Protein 3SZS (pdb70)

B-factor: mean 27.53, std 15.97, range [2.0, 145.97]

InterPro domains:
  IPR001010 Thionin [PF00321] (1-45)
  IPR001010 Thionin [PR00287] (2-20)
  IPR001010 Thionin [PR00287] (25-44)
  IPR001010 Thionin [PS00271] (3-16)
  IPR036391 Thionin-like superfamily [G3DSA:3.30.1350.10] (1-46)
  IPR036391 Thionin-like superfamily [SSF57429] (1-45)

Sequence (318 aa):
KSCCR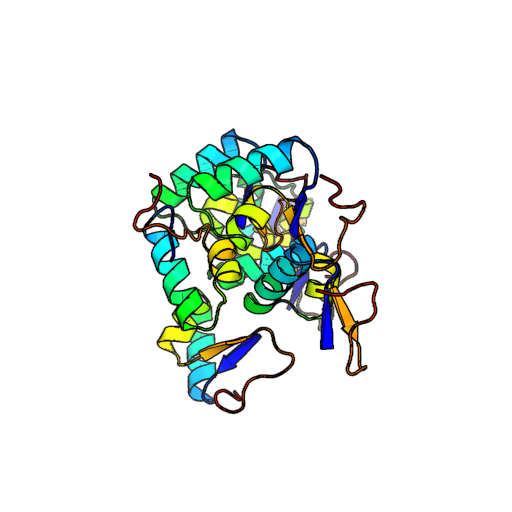NTLARNCYNACRFTGGSQPTCGILCDCIHVTTTTCPSKSCCRNTLARNCYNACRFTGGSQPTCGILCDCIHVTTTTCPSSHPSKSCCRNTLARNCYNACRFTGGSQPTCGILCDCIHVTTTTCPSSHPSKSCCRNTLARNCYNACRFTGGSQPTCGILCDCIHVTTTTCPSSHPSKSCCRNTLARNCYNACRFTGGSQPTCGILCDCIHVTTTTCPSSHPSKSCCRNTLARNCYNACRFTGGSQPTCGILCDCIHVTTTTCPSSHPSKSCCRNTLARNCYNACRFTGGSQPTCGILCDCIHVTTTTCPSSHPS

Radius of gyration: 20.83 Å; Cα contacts (8 Å, |Δi|>4): 663; chains: 7; bounding box: 49×62×58 Å

CATH classification: 3.30.1350.10

Structure (mmCIF, N/CA/C/O backbone):
data_3SZS
#
_entry.id   3SZS
#
_cell.length_a   129.829
_cell.length_b   129.829
_cell.length_c   103.994
_cell.angle_alpha   90.00
_cell.angle_beta   90.00
_cell.angle_gamma   90.00
#
_symmetry.space_group_name_H-M   'I 4 2 2'
#
loop_
_entity.id
_entity.type
_entity.pdbx_description
1 polymer Hellethionin-D
2 non-polymer 'CHLORIDE ION'
3 non-polymer 'SODIUM ION'
4 water water
#
loop_
_atom_site.group_PDB
_atom_site.id
_atom_site.type_symbol
_atom_site.label_atom_id
_atom_site.label_alt_id
_atom_site.label_comp_id
_atom_site.label_asym_id
_atom_site.label_entity_id
_atom_site.label_seq_id
_atom_site.pdbx_PDB_ins_code
_atom_site.Cartn_x
_atom_site.Cartn_y
_atom_site.Cartn_z
_atom_site.occupancy
_atom_site.B_iso_or_equiv
_atom_site.auth_seq_id
_atom_site.auth_comp_id
_atom_site.auth_asym_id
_atom_site.auth_atom_id
_atom_site.pdbx_PDB_model_num
ATOM 1 N N . LYS A 1 1 ? 73.026 50.458 16.607 1.00 62.44 1 LYS A N 1
ATOM 2 C CA . LYS A 1 1 ? 73.409 51.574 15.687 1.00 68.18 1 LYS A CA 1
ATOM 3 C C . LYS A 1 1 ? 73.886 50.968 14.369 1.00 65.68 1 LYS A C 1
ATOM 4 O O . LYS A 1 1 ? 74.985 51.258 13.880 1.00 66.78 1 LYS A O 1
ATOM 10 N N . SER A 1 2 ? 73.026 50.126 13.802 1.00 62.45 2 SER A N 1
ATOM 11 C CA . SER A 1 2 ? 73.431 49.129 12.812 1.00 58.83 2 SER A CA 1
ATOM 12 C C . SER A 1 2 ? 73.584 49.670 11.395 1.00 64.43 2 SER A C 1
ATOM 13 O O . SER A 1 2 ? 72.926 50.635 11.014 1.00 70.48 2 SER A O 1
ATOM 16 N N . CYS A 1 3 ? 74.448 49.008 10.625 1.00 62.69 3 CYS A N 1
ATOM 17 C CA . CYS A 1 3 ? 74.726 49.359 9.236 1.00 68.65 3 CYS A CA 1
ATOM 18 C C . CYS A 1 3 ? 74.990 48.094 8.424 1.00 65.97 3 CYS A C 1
ATOM 19 O O . CYS A 1 3 ? 75.917 47.345 8.742 1.00 61.13 3 CYS A O 1
ATOM 22 N N . CYS A 1 4 ? 74.191 47.862 7.381 1.00 69.57 4 CYS A N 1
ATOM 23 C CA . CYS A 1 4 ? 74.311 46.651 6.554 1.00 68.54 4 CYS A CA 1
ATOM 24 C C . CYS A 1 4 ? 74.596 46.973 5.089 1.00 77.29 4 CYS A C 1
ATOM 25 O O . CYS A 1 4 ? 74.273 48.056 4.598 1.00 84.05 4 CYS A O 1
ATOM 28 N N . ARG A 1 5 ? 75.177 45.999 4.395 1.00 77.67 5 ARG A N 1
ATOM 29 C CA . ARG A 1 5 ? 75.679 46.196 3.034 1.00 86.35 5 ARG A CA 1
ATOM 30 C C . ARG A 1 5 ? 74.577 46.213 1.951 1.00 93.16 5 ARG A C 1
ATOM 31 O O . ARG A 1 5 ? 74.753 46.832 0.907 1.00 102.31 5 ARG A O 1
ATOM 39 N N . ASN A 1 6 ? 73.461 45.527 2.203 1.00 88.99 6 ASN A N 1
ATOM 40 C CA . ASN A 1 6 ? 72.305 45.529 1.299 1.00 95.17 6 ASN A CA 1
ATOM 41 C C . ASN A 1 6 ? 71.021 45.131 2.040 1.00 89.28 6 ASN A C 1
ATOM 42 O O . ASN A 1 6 ? 71.060 44.804 3.228 1.00 80.82 6 ASN A O 1
ATOM 47 N N . THR A 1 7 ? 69.895 45.160 1.332 1.00 94.23 7 THR A N 1
ATOM 48 C CA . THR A 1 7 ? 68.583 44.916 1.937 1.00 89.76 7 THR A CA 1
ATOM 49 C C . THR A 1 7 ? 68.362 43.463 2.387 1.00 82.02 7 THR A C 1
ATOM 50 O O . THR A 1 7 ? 67.687 43.230 3.387 1.00 75.66 7 THR A O 1
ATOM 54 N N . LEU A 1 8 ? 68.928 42.498 1.660 1.00 83.21 8 LEU A N 1
ATOM 55 C CA . LEU A 1 8 ? 68.915 41.093 2.096 1.00 76.86 8 LEU A CA 1
ATOM 56 C C . LEU A 1 8 ? 69.631 40.963 3.443 1.00 67.71 8 LEU A C 1
ATOM 57 O O .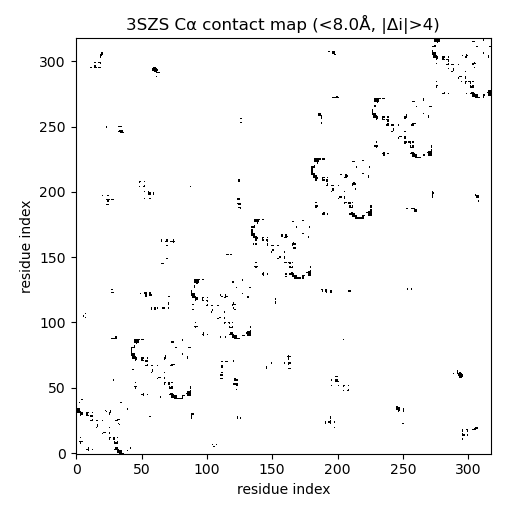 LEU A 1 8 ? 69.136 40.288 4.359 1.00 61.88 8 LEU A O 1
ATOM 62 N N . ALA A 1 9 ? 70.782 41.626 3.570 1.00 67.36 9 ALA A N 1
ATOM 63 C CA . ALA A 1 9 ? 71.528 41.657 4.847 1.00 59.94 9 ALA A CA 1
ATOM 64 C C . ALA A 1 9 ? 70.813 42.472 5.939 1.00 56.16 9 ALA A C 1
ATOM 65 O O . ALA A 1 9 ? 70.942 42.169 7.126 1.00 49.84 9 ALA A O 1
ATOM 67 N N . ARG A 1 10 ? 70.084 43.515 5.537 1.00 61.02 10 ARG A N 1
ATOM 68 C CA . ARG A 1 10 ? 69.285 44.322 6.477 1.00 59.22 10 ARG A CA 1
ATOM 69 C C . ARG A 1 10 ? 68.158 43.513 7.118 1.00 54.31 10 ARG A C 1
ATOM 70 O O . ARG A 1 10 ? 67.956 43.581 8.325 1.00 50.39 10 ARG A O 1
ATOM 78 N N . ASN A 1 11 ? 67.417 42.767 6.309 1.00 56.02 11 ASN A N 1
ATOM 79 C CA . ASN A 1 11 ? 66.366 41.898 6.832 1.00 52.15 11 ASN A CA 1
ATOM 80 C C . ASN A 1 11 ? 66.946 40.806 7.689 1.00 45.69 11 ASN A C 1
ATOM 81 O O . ASN A 1 11 ? 66.384 40.453 8.723 1.00 40.96 11 ASN A O 1
ATOM 86 N N . CYS A 1 12 ? 68.084 40.278 7.251 1.00 45.50 12 CYS A N 1
ATOM 87 C CA . CYS A 1 12 ? 68.823 39.331 8.047 1.00 40.67 12 CYS A CA 1
ATOM 88 C C . CYS A 1 12 ? 69.021 39.912 9.455 1.00 35.39 12 CYS A C 1
ATOM 89 O O . CYS A 1 12 ? 68.681 39.266 10.437 1.00 31.65 12 CYS A O 1
ATOM 92 N N . TYR A 1 13 ? 69.526 41.148 9.534 1.00 36.55 13 TYR A N 1
ATOM 93 C CA . TYR A 1 13 ? 69.875 41.774 10.813 1.00 33.45 13 TYR A CA 1
ATOM 94 C C . TYR A 1 13 ? 68.670 41.983 11.723 1.00 32.01 13 TYR A C 1
ATOM 95 O O . TYR A 1 13 ? 68.713 41.624 12.905 1.00 28.14 13 TYR A O 1
ATOM 104 N N . ASN A 1 14 ? 67.615 42.589 11.187 1.00 34.94 14 ASN A N 1
ATOM 105 C CA . ASN A 1 14 ? 66.417 42.852 11.988 1.00 34.71 14 ASN A CA 1
ATOM 106 C C . ASN A 1 14 ? 65.771 41.585 12.553 1.00 30.74 14 ASN A C 1
ATOM 107 O O . ASN A 1 14 ? 65.402 41.555 13.730 1.00 28.51 14 ASN A O 1
ATOM 112 N N . ALA A 1 15 ? 65.643 40.545 11.725 1.00 30.32 15 ALA A N 1
ATOM 113 C CA . ALA A 1 15 ? 65.051 39.279 12.180 1.00 27.35 15 ALA A CA 1
ATOM 114 C C . ALA A 1 15 ? 65.935 38.629 13.248 1.00 24.23 15 ALA A C 1
ATOM 115 O O . ALA A 1 15 ? 65.434 38.106 14.250 1.00 21.70 15 ALA A O 1
ATOM 117 N N . CYS A 1 16 ? 67.248 38.680 13.023 1.00 24.03 16 CYS A N 1
ATOM 118 C CA . CYS A 1 16 ? 68.235 38.186 13.971 1.00 21.59 16 CYS A CA 1
ATOM 119 C C . CYS A 1 16 ? 68.064 38.869 15.324 1.00 20.96 16 CYS A C 1
ATOM 120 O O . CYS A 1 16 ? 67.997 38.204 16.363 1.00 19.33 16 CYS A O 1
ATOM 123 N N . ARG A 1 17 ? 67.984 40.201 15.316 1.00 22.25 17 ARG A N 1
ATOM 124 C CA . ARG A 1 17 ? 67.829 40.942 16.575 1.00 22.97 17 ARG A CA 1
ATOM 125 C C . ARG A 1 17 ? 66.514 40.617 17.265 1.00 22.88 17 ARG A C 1
ATOM 126 O O . ARG A 1 17 ? 66.473 40.402 18.490 1.00 22.47 17 ARG A O 1
ATOM 134 N N . PHE A 1 18 ? 65.444 40.587 16.475 1.00 23.50 18 PHE A N 1
ATOM 135 C CA . PHE A 1 18 ? 64.094 40.350 17.008 1.00 24.20 18 PHE A CA 1
ATOM 136 C C . PHE A 1 18 ? 63.978 38.983 17.699 1.00 22.44 18 PHE A C 1
ATOM 137 O O . PHE A 1 18 ? 63.271 38.853 18.706 1.00 22.49 18 PHE A O 1
ATOM 145 N N . THR A 1 19 ? 64.645 37.963 17.153 1.00 20.41 19 THR A N 1
ATOM 146 C CA . THR A 1 19 ? 64.553 36.615 17.732 1.00 20.22 19 THR A CA 1
ATOM 147 C C . THR A 1 19 ? 65.655 36.326 18.778 1.00 19.88 19 THR A C 1
ATOM 148 O O . THR A 1 19 ? 65.889 35.163 19.137 1.00 20.69 19 THR A O 1
ATOM 152 N N . GLY A 1 20 ? 66.320 37.385 19.255 1.00 20.33 20 GLY A N 1
ATOM 153 C CA . GLY A 1 20 ? 67.177 37.309 20.430 1.00 20.87 20 GLY A CA 1
ATOM 154 C C . GLY A 1 20 ? 68.668 37.544 20.226 1.00 19.72 20 GLY A C 1
ATOM 155 O O . GLY A 1 20 ? 69.450 37.430 21.173 1.00 19.16 20 GLY A O 1
ATOM 156 N N . GLY A 1 21 ? 69.092 37.850 19.006 1.00 17.90 21 GLY A N 1
ATOM 157 C CA . GLY A 1 21 ? 70.521 37.968 18.747 1.00 18.08 21 GLY A CA 1
ATOM 158 C C . GLY A 1 21 ? 71.142 39.256 19.266 1.00 19.50 21 GLY A C 1
ATOM 159 O O . GLY A 1 21 ? 70.537 40.320 19.196 1.00 21.69 21 GLY A O 1
ATOM 160 N N . SER A 1 22 ? 72.349 39.150 19.811 1.00 19.65 22 SER A N 1
ATOM 161 C CA . SER A 1 22 ? 73.125 40.310 20.232 1.00 21.15 22 SER A CA 1
ATOM 162 C C . SER A 1 22 ? 73.619 41.101 19.038 1.00 21.16 22 SER A C 1
ATOM 163 O O . SER A 1 22 ? 73.597 40.612 17.908 1.00 20.42 22 SER A O 1
ATOM 166 N N . GLN A 1 23 ? 74.052 42.333 19.276 1.00 23.54 23 GLN A N 1
ATOM 167 C CA . GLN A 1 23 ? 74.564 43.159 18.190 1.00 24.49 23 GLN A CA 1
ATOM 168 C C . GLN A 1 23 ? 75.751 42.486 17.485 1.00 22.70 23 GLN A C 1
ATOM 169 O O . GLN A 1 23 ? 75.740 42.343 16.256 1.00 22.41 23 GLN A O 1
ATOM 175 N N . PRO A 1 24 ? 76.771 42.053 18.247 1.00 21.24 24 PRO A N 1
ATOM 176 C CA . PRO A 1 24 ? 77.896 41.448 17.536 1.00 20.27 24 PRO A CA 1
ATOM 177 C C . PRO A 1 24 ? 77.524 40.175 16.751 1.00 18.97 24 PRO A C 1
ATOM 178 O O . PRO A 1 24 ? 78.002 39.989 15.632 1.00 19.33 24 PRO A O 1
ATOM 182 N N . THR A 1 25 ? 76.650 39.343 17.312 1.00 18.48 25 THR A N 1
ATOM 183 C CA . THR A 1 25 ? 76.150 38.129 16.615 1.00 18.26 25 THR A CA 1
ATOM 184 C C . THR A 1 25 ? 75.478 38.481 15.322 1.00 19.87 25 THR A C 1
ATOM 185 O O . THR A 1 25 ? 75.820 37.952 14.230 1.00 21.24 25 THR A O 1
ATOM 189 N N . CYS A 1 26 ? 74.541 39.413 15.404 1.00 20.58 26 CYS A N 1
ATOM 190 C CA . CYS A 1 26 ? 73.782 39.769 14.207 1.00 22.90 26 CYS A CA 1
ATOM 191 C C . CYS A 1 26 ? 74.667 40.431 13.154 1.00 24.93 26 CYS A C 1
ATOM 192 O O . CYS A 1 26 ? 74.461 40.264 11.942 1.00 28.08 26 CYS A O 1
ATOM 195 N N . GLY A 1 27 ? 75.672 41.174 13.610 1.00 25.08 27 GLY A N 1
ATOM 196 C CA . GLY A 1 27 ? 76.637 41.753 12.689 1.00 27.57 27 GLY A CA 1
ATOM 197 C C . GLY A 1 27 ? 77.434 40.679 11.984 1.00 27.25 27 GLY A C 1
ATOM 198 O O . GLY A 1 27 ? 77.717 40.794 10.795 1.00 31.20 27 GLY A O 1
ATOM 199 N N . ILE A 1 28 ? 77.802 39.641 12.728 1.00 24.37 28 ILE A N 1
ATOM 200 C CA . ILE A 1 28 ? 78.594 38.536 12.199 1.00 25.49 28 ILE A CA 1
ATOM 201 C C . ILE A 1 28 ? 77.779 37.696 11.230 1.00 28.09 28 ILE A C 1
ATOM 202 O O . ILE A 1 28 ? 78.237 37.398 10.122 1.00 30.69 28 ILE A O 1
ATOM 207 N N . LEU A 1 29 ? 76.569 37.331 11.644 1.00 27.01 29 LEU A N 1
ATOM 208 C CA . LEU A 1 29 ? 75.731 36.428 10.841 1.00 29.73 29 LEU A CA 1
ATOM 209 C C . LEU A 1 29 ? 75.232 37.094 9.561 1.00 33.91 29 LEU A C 1
ATOM 210 O O . LEU A 1 29 ? 75.120 36.439 8.514 1.00 38.52 29 LEU A O 1
ATOM 215 N N . CYS A 1 30 ? 74.951 38.393 9.633 1.00 34.30 30 CYS A N 1
ATOM 216 C CA . CYS A 1 30 ? 74.338 39.108 8.505 1.00 38.93 30 CYS A CA 1
ATOM 217 C C . CYS A 1 30 ? 75.301 40.001 7.728 1.00 43.15 30 CYS A C 1
ATOM 218 O O . CYS A 1 30 ? 74.874 40.771 6.861 1.00 48.65 30 CYS A O 1
ATOM 221 N N . ASP A 1 31 ? 76.598 39.872 8.002 1.00 42.52 31 ASP A N 1
ATOM 222 C CA . ASP A 1 31 ? 77.604 40.763 7.424 1.00 46.15 31 ASP A CA 1
ATOM 223 C C . ASP A 1 31 ? 77.180 42.242 7.637 1.00 47.15 31 ASP A C 1
ATOM 224 O O . ASP A 1 31 ? 76.975 42.984 6.681 1.00 51.69 31 ASP A O 1
ATOM 229 N N . CYS A 1 32 ? 76.993 42.643 8.899 1.00 42.59 32 CYS A N 1
ATOM 230 C CA . CYS A 1 32 ? 76.705 44.059 9.233 1.00 44.65 32 CYS A CA 1
ATOM 231 C C . CYS A 1 32 ? 77.655 44.579 10.311 1.00 41.38 32 CYS A C 1
ATOM 232 O O . CYS A 1 32 ? 78.368 43.800 10.955 1.00 37.50 32 CYS A O 1
ATOM 235 N N . ILE A 1 33 ? 77.640 45.901 10.505 1.00 43.82 33 ILE A N 1
ATOM 236 C CA . ILE A 1 33 ? 78.543 46.581 11.440 1.00 42.21 33 ILE A CA 1
ATOM 237 C C . ILE A 1 33 ? 77.798 47.596 12.308 1.00 43.31 33 ILE A C 1
ATOM 238 O O . ILE A 1 33 ? 76.653 47.947 12.021 1.00 45.64 33 ILE A O 1
ATOM 243 N N . HIS A 1 34 ? 78.462 48.063 13.364 1.00 41.91 34 HIS A N 1
ATOM 244 C CA . HIS A 1 34 ? 77.881 49.031 14.290 1.00 44.19 34 HIS A CA 1
ATOM 245 C C . HIS A 1 34 ? 78.784 50.227 14.468 1.00 48.63 34 HIS A C 1
ATOM 246 O O . HIS A 1 34 ? 79.976 50.071 14.751 1.00 46.35 34 HIS A O 1
ATOM 253 N N . VAL A 1 35 ? 78.189 51.413 14.320 1.00 55.19 35 VAL A N 1
ATOM 254 C CA . VAL A 1 35 ? 78.890 52.695 14.387 1.00 61.68 35 VAL A CA 1
ATOM 255 C C . VAL A 1 35 ? 78.281 53.587 15.470 1.00 66.35 35 VAL A C 1
ATOM 256 O O . VAL A 1 35 ? 77.108 53.444 15.798 1.00 66.42 35 VAL A O 1
ATOM 260 N N . THR A 1 36 ? 79.075 54.507 16.013 1.00 71.23 36 THR A N 1
ATOM 261 C CA . THR A 1 36 ? 78.601 55.473 17.013 1.00 77.69 36 THR A CA 1
ATOM 262 C C . THR A 1 36 ? 78.282 56.842 16.383 1.00 88.47 36 THR A C 1
ATOM 263 O O . THR A 1 36 ? 78.230 57.857 17.078 1.00 95.57 36 THR A O 1
ATOM 267 N N . THR A 1 37 ? 78.062 56.850 15.068 1.00 90.87 37 THR A N 1
ATOM 268 C CA . THR A 1 37 ? 77.734 58.055 14.310 1.00 102.03 37 THR A CA 1
ATOM 269 C C . THR A 1 37 ? 76.333 57.921 13.715 1.00 104.37 37 THR A C 1
ATOM 270 O O . THR A 1 37 ? 75.702 56.871 13.834 1.00 97.03 37 THR A O 1
ATOM 274 N N . THR A 1 38 ? 75.854 58.983 13.069 1.00 115.68 38 THR A N 1
ATOM 275 C CA . THR A 1 38 ? 74.474 59.026 12.571 1.00 119.69 38 THR A CA 1
ATOM 276 C C . THR A 1 38 ? 74.261 58.432 11.162 1.00 119.30 38 THR A C 1
ATOM 277 O O . THR A 1 38 ? 73.116 58.312 10.717 1.00 121.31 38 THR A O 1
ATOM 281 N N . THR A 1 39 ? 75.343 58.051 10.474 1.00 117.50 39 THR A N 1
ATOM 282 C CA . THR A 1 39 ? 75.254 57.472 9.117 1.00 118.07 39 THR A CA 1
ATOM 283 C C . THR A 1 39 ? 76.292 56.361 8.854 1.00 109.82 39 THR A C 1
ATOM 284 O O . THR A 1 39 ? 77.278 56.232 9.589 1.00 104.95 39 THR A O 1
ATOM 288 N N . CYS A 1 40 ? 76.061 55.585 7.788 1.00 109.20 40 CYS A N 1
ATOM 289 C CA . CYS A 1 40 ? 76.896 54.420 7.431 1.00 102.48 40 CYS A CA 1
ATOM 290 C C . CYS A 1 40 ? 77.761 54.676 6.174 1.00 109.32 40 CYS A C 1
ATOM 291 O O . CYS A 1 40 ? 77.478 55.598 5.400 1.00 119.45 40 CYS A O 1
ATOM 294 N N . PRO A 1 41 ? 78.822 53.860 5.968 1.00 104.40 41 PRO A N 1
ATOM 295 C CA . PRO A 1 41 ? 79.632 53.936 4.740 1.00 110.79 41 PRO A CA 1
ATOM 296 C C . PRO A 1 41 ? 78.990 53.205 3.557 1.00 113.64 41 PRO A C 1
ATOM 297 O O . PRO A 1 41 ? 78.332 52.176 3.749 1.00 107.12 41 PRO A O 1
ATOM 301 N N . SER A 1 42 ? 79.200 53.718 2.348 0.50 123.98 42 SER A N 1
ATOM 302 C CA . SER A 1 42 ? 78.604 53.134 1.152 0.50 128.97 42 SER A CA 1
ATOM 303 C C . SER A 1 42 ? 79.231 51.781 0.830 0.50 123.36 42 SER A C 1
ATOM 304 O O . SER A 1 42 ? 78.697 51.017 0.027 0.50 125.60 42 SER A O 1
ATOM 307 N N . LYS B 1 1 ? 70.311 12.038 10.336 1.00 22.93 1 LYS B N 1
ATOM 308 C CA . LYS B 1 1 ? 71.294 12.686 11.260 1.00 22.56 1 LYS B CA 1
ATOM 309 C C . LYS B 1 1 ? 72.452 13.260 10.462 1.00 21.30 1 LYS B C 1
ATOM 310 O O . LYS B 1 1 ? 73.096 12.533 9.698 1.00 21.31 1 LYS B O 1
ATOM 316 N N . SER B 1 2 ? 72.731 14.545 10.678 1.00 20.37 2 SER B N 1
ATOM 317 C CA . SER B 1 2 ? 73.890 15.221 10.092 1.00 20.07 2 SER B CA 1
ATOM 318 C C . SER B 1 2 ? 75.195 14.836 10.802 1.00 20.07 2 SER B C 1
ATOM 319 O O . SER B 1 2 ? 75.248 14.771 12.031 1.00 20.36 2 SER B O 1
ATOM 322 N N . CYS B 1 3 ? 76.239 14.589 10.014 1.00 19.64 3 CYS B N 1
ATOM 323 C CA . CYS B 1 3 ? 77.558 14.249 10.537 1.00 20.30 3 CYS B CA 1
ATOM 324 C C . CYS B 1 3 ? 78.617 15.040 9.792 1.00 19.61 3 CYS B C 1
ATOM 325 O O . CYS B 1 3 ? 78.695 14.954 8.563 1.00 20.12 3 CYS B O 1
ATOM 328 N N . CYS B 1 4 ? 79.433 15.811 10.506 1.00 19.31 4 CYS B N 1
ATOM 329 C CA . CYS B 1 4 ? 80.345 16.748 9.827 1.00 19.39 4 CYS B CA 1
ATOM 330 C C . CYS B 1 4 ? 81.802 16.342 9.899 1.00 19.98 4 CYS B C 1
ATOM 331 O O . CYS B 1 4 ? 82.223 15.698 10.850 1.00 20.02 4 CYS B O 1
ATOM 334 N N . ARG B 1 5 ? 82.564 16.710 8.869 1.00 20.20 5 ARG B N 1
ATOM 335 C CA . ARG B 1 5 ? 83.977 16.352 8.800 1.00 20.98 5 ARG B CA 1
ATOM 336 C C . ARG B 1 5 ? 84.748 16.747 10.068 1.00 20.80 5 ARG B C 1
ATOM 337 O O . ARG B 1 5 ? 85.565 15.975 10.581 1.00 22.01 5 ARG B O 1
ATOM 345 N N . ASN B 1 6 ? 84.494 17.955 10.559 1.00 20.02 6 ASN B N 1
ATOM 346 C CA . ASN B 1 6 ? 85.205 18.479 11.733 1.00 19.38 6 ASN B CA 1
ATOM 347 C C . ASN B 1 6 ? 84.437 19.666 12.324 1.00 19.02 6 ASN B C 1
ATOM 348 O O . ASN B 1 6 ? 83.356 20.004 11.836 1.00 17.94 6 ASN B O 1
ATOM 353 N N . THR B 1 7 ? 84.979 20.306 13.359 1.00 18.62 7 THR B N 1
ATOM 354 C CA . THR B 1 7 ? 84.223 21.353 14.068 1.00 19.19 7 THR B CA 1
ATOM 355 C C . THR B 1 7 ? 83.900 22.537 13.137 1.00 18.40 7 THR B C 1
ATOM 356 O O . THR B 1 7 ? 82.778 23.048 13.119 1.00 16.86 7 THR B O 1
ATOM 360 N N . LEU B 1 8 ? 84.868 22.958 12.347 1.00 19.63 8 LEU B N 1
ATOM 361 C CA . LEU B 1 8 ? 84.600 24.017 11.381 1.00 20.21 8 LEU B CA 1
ATOM 362 C C . LEU B 1 8 ? 83.437 23.658 10.448 1.00 19.26 8 LEU B C 1
ATOM 363 O O . LEU B 1 8 ? 82.557 24.490 10.209 1.00 19.57 8 LEU B O 1
ATOM 368 N N . ALA B 1 9 ? 83.410 22.418 9.949 1.00 19.33 9 ALA B N 1
ATOM 369 C CA . ALA B 1 9 ? 82.345 21.959 9.048 1.00 18.44 9 ALA B CA 1
ATOM 370 C C . ALA B 1 9 ? 80.989 22.024 9.732 1.00 18.06 9 ALA B C 1
ATOM 371 O O . ALA B 1 9 ? 79.979 22.411 9.114 1.00 16.97 9 ALA B O 1
ATOM 373 N N . ARG B 1 10 ? 80.973 21.678 11.023 1.00 17.67 10 ARG B N 1
ATOM 374 C CA . ARG B 1 10 ? 79.755 21.730 11.808 1.00 17.51 10 ARG B CA 1
ATOM 375 C C . ARG B 1 10 ? 79.241 23.158 11.960 1.00 16.99 10 ARG B C 1
ATOM 376 O O . ARG B 1 10 ? 78.040 23.409 11.754 1.00 17.07 10 ARG B O 1
ATOM 384 N N . ASN B 1 11 ? 80.141 24.077 12.316 1.00 16.56 11 ASN B N 1
ATOM 385 C CA . ASN B 1 11 ? 79.817 25.507 12.390 1.00 16.69 11 ASN B CA 1
ATOM 386 C C . ASN B 1 11 ? 79.237 26.005 11.062 1.00 16.42 11 ASN B C 1
ATOM 387 O O . ASN B 1 11 ? 78.198 26.685 11.049 1.00 15.86 11 ASN B O 1
ATOM 392 N N . CYS B 1 12 ? 79.896 25.643 9.964 1.00 16.24 12 CYS B N 1
ATOM 393 C CA . CYS B 1 12 ? 79.424 25.982 8.617 1.00 17.02 12 CYS B CA 1
ATOM 394 C C . CYS B 1 12 ? 78.004 25.455 8.381 1.00 16.88 12 CYS B C 1
ATOM 395 O O . CYS B 1 12 ? 77.130 26.184 7.915 1.00 16.89 12 CYS B O 1
ATOM 398 N N . TYR B 1 13 ? 77.796 24.183 8.710 1.00 17.23 13 TYR B N 1
ATOM 399 C CA . TYR B 1 13 ? 76.505 23.534 8.539 1.00 17.15 13 TYR B CA 1
ATOM 400 C C . TYR B 1 13 ? 75.391 24.218 9.323 1.00 16.90 13 TYR B C 1
ATOM 401 O O . TYR B 1 13 ? 74.308 24.472 8.786 1.00 17.24 13 TYR B O 1
ATOM 410 N N . ASN B 1 14 ? 75.656 24.519 10.582 1.00 17.14 14 ASN B N 1
ATOM 411 C CA . ASN B 1 14 ? 74.704 25.222 11.418 1.00 17.68 14 ASN B CA 1
ATOM 412 C C . ASN B 1 14 ? 74.348 26.605 10.880 1.00 17.66 14 ASN B C 1
ATOM 413 O O . ASN B 1 14 ? 73.169 26.963 10.784 1.00 18.32 14 ASN B O 1
ATOM 418 N N . ALA B 1 15 ? 75.364 27.377 10.512 1.00 17.55 15 ALA B N 1
ATOM 419 C CA . ALA B 1 15 ? 75.137 28.709 9.980 1.00 17.93 15 ALA B CA 1
ATOM 420 C C . ALA B 1 15 ? 74.311 28.626 8.703 1.00 17.52 15 ALA B C 1
ATOM 421 O O . ALA B 1 15 ? 73.399 29.430 8.500 1.00 16.69 15 ALA B O 1
ATOM 423 N N . CYS B 1 16 ? 74.618 27.623 7.877 1.00 17.39 16 CYS B N 1
ATOM 424 C CA . CYS B 1 16 ? 73.929 27.427 6.593 1.00 17.98 16 CYS B CA 1
ATOM 425 C C . CYS B 1 16 ? 72.462 27.063 6.825 1.00 17.83 16 CYS B C 1
ATOM 426 O O . CYS B 1 16 ? 71.571 27.653 6.222 1.00 18.86 16 CYS B O 1
ATOM 429 N N . ARG B 1 17 ? 72.218 26.107 7.715 1.00 18.46 17 ARG B N 1
ATOM 430 C CA . ARG B 1 17 ? 70.862 25.737 8.098 1.00 18.74 17 ARG B CA 1
ATOM 431 C C . ARG B 1 17 ? 70.118 26.930 8.708 1.00 19.22 17 ARG B C 1
ATOM 432 O O . ARG B 1 17 ? 68.932 27.097 8.471 1.00 19.08 17 ARG B O 1
ATOM 440 N N . PHE B 1 18 ? 70.829 27.770 9.453 1.00 19.70 18 PHE B N 1
ATOM 441 C CA . PHE B 1 18 ? 70.206 28.886 10.168 1.00 20.37 18 PHE B CA 1
ATOM 442 C C . PHE B 1 18 ? 69.643 29.923 9.214 1.00 20.88 18 PHE B C 1
ATOM 443 O O . PHE B 1 18 ? 68.658 30.572 9.546 1.00 21.08 18 PHE B O 1
ATOM 451 N N . THR B 1 19 ? 70.252 30.046 8.029 1.00 21.98 19 THR B N 1
ATOM 452 C CA . THR B 1 19 ? 69.770 30.920 6.961 1.00 22.61 19 THR B CA 1
ATOM 453 C C . THR B 1 19 ? 68.661 30.273 6.130 1.00 22.47 19 THR B C 1
ATOM 454 O O . THR B 1 19 ? 68.081 30.924 5.263 1.00 22.47 19 THR B O 1
ATOM 458 N N . GLY B 1 20 ? 68.382 28.993 6.379 1.00 21.35 20 GLY B N 1
ATOM 459 C CA . GLY B 1 20 ? 67.351 28.273 5.648 1.00 20.98 20 GLY B CA 1
ATOM 460 C C . GLY B 1 20 ? 67.865 27.338 4.553 1.00 20.17 20 GLY B C 1
ATOM 461 O O . GLY B 1 20 ? 67.079 26.853 3.769 1.00 20.69 20 GLY B O 1
ATOM 462 N N . GLY B 1 21 ? 69.165 27.075 4.506 1.00 19.15 21 GLY B N 1
ATOM 463 C CA . GLY B 1 21 ? 69.719 26.131 3.527 1.00 18.96 21 GLY B CA 1
ATOM 464 C C . GLY B 1 21 ? 69.222 24.717 3.814 1.00 18.25 21 GLY B C 1
ATOM 465 O O . GLY B 1 21 ? 69.095 24.319 4.958 1.00 17.43 21 GLY B O 1
ATOM 466 N N . SER B 1 22 ? 68.936 23.969 2.765 1.00 17.84 22 SER B N 1
ATOM 467 C CA . SER B 1 22 ? 68.477 22.583 2.892 1.00 17.92 22 SER B CA 1
ATOM 468 C C . SER B 1 22 ? 69.593 21.702 3.453 1.00 17.21 22 SER B C 1
ATOM 469 O O . SER B 1 22 ? 70.770 22.046 3.360 1.00 16.70 22 SER B O 1
ATOM 472 N N . GLN B 1 23 ? 69.201 20.585 4.067 1.00 17.80 23 GLN B N 1
ATOM 473 C CA . GLN B 1 23 ? 70.167 19.648 4.618 1.00 17.70 23 GLN B CA 1
ATOM 474 C C . GLN B 1 23 ? 71.170 19.221 3.535 1.00 17.54 23 GLN B C 1
ATOM 475 O O . GLN B 1 23 ? 72.371 19.361 3.739 1.00 17.16 23 GLN B O 1
ATOM 481 N N . PRO B 1 24 ? 70.696 18.793 2.351 1.00 17.99 24 PRO B N 1
ATOM 482 C CA . PRO B 1 24 ? 71.686 18.441 1.321 1.00 18.40 24 PRO B CA 1
ATOM 483 C C . PRO B 1 24 ? 72.554 19.613 0.820 1.00 18.14 24 PRO B C 1
ATOM 484 O O . PRO B 1 24 ? 73.747 19.426 0.504 1.00 17.53 24 PRO B O 1
ATOM 488 N N . THR B 1 25 ? 71.962 20.807 0.737 1.00 18.19 25 THR B N 1
ATOM 489 C CA . THR B 1 25 ? 72.713 21.978 0.283 1.00 18.06 25 THR B CA 1
ATOM 490 C C . THR B 1 25 ? 73.837 22.266 1.269 1.00 17.73 25 THR B C 1
ATOM 491 O O . THR B 1 25 ? 74.991 22.407 0.876 1.00 17.73 25 THR B O 1
ATOM 495 N N . CYS B 1 26 ? 73.500 22.321 2.560 1.00 17.12 26 CYS B N 1
ATOM 496 C CA . CYS B 1 26 ? 74.485 22.597 3.594 1.00 17.31 26 CYS B CA 1
ATOM 497 C C . CYS B 1 26 ? 75.511 21.455 3.700 1.00 17.50 26 CYS B C 1
ATOM 498 O O . CYS B 1 26 ? 76.674 21.684 4.043 1.00 17.00 26 CYS B O 1
ATOM 501 N N . GLY B 1 27 ? 75.076 20.241 3.364 1.00 17.89 27 GLY B N 1
ATOM 502 C CA . GLY B 1 27 ? 75.953 19.078 3.340 1.00 18.54 27 GLY B CA 1
ATOM 503 C C . GLY B 1 27 ? 77.126 19.253 2.403 1.00 19.06 27 GLY B C 1
ATOM 504 O O . GLY B 1 27 ? 78.272 19.097 2.826 1.00 19.52 27 GLY B O 1
ATOM 505 N N . ILE B 1 28 ? 76.835 19.593 1.142 1.00 19.65 28 ILE B N 1
ATOM 506 C CA . ILE B 1 28 ? 77.877 19.787 0.141 1.00 20.34 28 ILE B CA 1
ATOM 507 C C . ILE B 1 28 ? 78.639 21.110 0.330 1.00 19.77 28 ILE B C 1
ATOM 508 O O . ILE B 1 28 ? 79.835 21.185 0.047 1.00 20.21 28 ILE B O 1
ATOM 513 N N . LEU B 1 29 ? 77.973 22.132 0.855 1.00 19.54 29 LEU B N 1
ATOM 514 C CA . LEU B 1 29 ? 78.654 23.388 1.188 1.00 19.57 29 LEU B CA 1
ATOM 515 C C . LEU B 1 29 ? 79.729 23.179 2.259 1.00 19.41 29 LEU B C 1
ATOM 516 O O . LEU B 1 29 ? 80.827 23.757 2.183 1.00 19.88 29 LEU B O 1
ATOM 521 N N . CYS B 1 30 ? 79.399 22.375 3.261 1.00 19.10 30 CYS B N 1
ATOM 522 C CA . CYS B 1 30 ? 80.169 22.325 4.508 1.00 19.09 30 CYS B CA 1
ATOM 523 C C . CYS B 1 30 ? 80.912 21.016 4.776 1.00 19.97 30 CYS B C 1
ATOM 524 O O . CYS B 1 30 ? 81.642 20.927 5.771 1.00 20.08 30 CYS B O 1
ATOM 527 N N . ASP B 1 31 ? 80.741 20.039 3.880 1.00 20.09 31 ASP B N 1
ATOM 528 C CA . ASP B 1 31 ? 81.329 18.698 3.990 1.00 20.85 31 ASP B CA 1
ATOM 529 C C . ASP B 1 31 ? 80.717 17.909 5.170 1.00 20.29 31 ASP B C 1
ATOM 530 O O . ASP B 1 31 ? 81.415 17.441 6.049 1.00 19.79 31 ASP B O 1
ATOM 535 N N . CYS B 1 32 ? 79.394 17.778 5.150 1.00 19.75 32 CYS B N 1
ATOM 536 C CA . CYS B 1 32 ? 78.658 16.990 6.113 1.00 19.07 32 CYS B CA 1
ATOM 537 C C . CYS B 1 32 ? 77.784 15.973 5.364 1.00 19.52 32 CYS B C 1
ATOM 538 O O . CYS B 1 32 ? 77.138 16.299 4.361 1.00 18.21 32 CYS B O 1
ATOM 541 N N . ILE B 1 33 ? 77.791 14.738 5.865 1.00 20.72 33 ILE B N 1
ATOM 542 C CA . ILE B 1 33 ? 76.974 13.656 5.319 1.00 20.98 33 ILE B CA 1
ATOM 543 C C . ILE B 1 33 ? 75.741 13.530 6.193 1.00 21.76 33 ILE B C 1
ATOM 544 O O . ILE B 1 33 ? 75.681 14.106 7.284 1.00 20.83 33 ILE B O 1
ATOM 549 N N . HIS B 1 34 ? 74.755 12.786 5.703 1.00 22.40 34 HIS B N 1
ATOM 550 C CA . HIS B 1 34 ? 73.565 12.479 6.479 1.00 23.27 34 HIS B CA 1
ATOM 551 C C . HIS B 1 34 ? 73.418 10.953 6.563 1.00 24.17 34 HIS B C 1
ATOM 552 O O . HIS B 1 34 ? 73.487 10.272 5.546 1.00 25.10 34 HIS B O 1
ATOM 559 N N . VAL B 1 35 ? 73.259 10.437 7.777 1.00 24.23 35 VAL B N 1
ATOM 560 C CA . VAL B 1 35 ? 73.207 8.999 8.043 1.00 25.09 35 VAL B CA 1
ATOM 561 C C . VAL B 1 35 ? 71.888 8.595 8.719 1.00 26.18 35 VAL B C 1
ATOM 562 O O . VAL B 1 35 ? 71.207 9.427 9.317 1.00 26.05 35 VAL B O 1
ATOM 566 N N . THR B 1 36 ? 71.541 7.315 8.624 1.00 27.52 36 THR B N 1
ATOM 567 C CA . THR B 1 36 ? 70.333 6.776 9.270 1.00 28.30 36 THR B CA 1
ATOM 568 C C . THR B 1 36 ? 70.643 6.067 10.584 1.00 29.62 36 THR B C 1
ATOM 569 O O . THR B 1 36 ? 69.738 5.527 11.233 1.00 31.58 36 THR B O 1
ATOM 573 N N . THR B 1 37 ? 71.923 6.042 10.957 1.00 29.19 37 THR B N 1
ATOM 574 C CA . THR B 1 37 ? 72.365 5.504 12.240 1.00 29.38 37 THR B CA 1
ATOM 575 C C . THR B 1 37 ? 72.195 6.567 13.332 1.00 29.33 37 THR B C 1
ATOM 576 O O . THR B 1 37 ? 72.099 7.763 13.031 1.00 27.15 37 THR B O 1
ATOM 580 N N . THR B 1 38 ? 72.156 6.126 14.595 1.00 30.62 38 THR B N 1
ATOM 581 C CA . THR B 1 38 ? 71.964 7.034 15.736 1.00 31.37 38 THR B CA 1
ATOM 582 C C . THR B 1 38 ? 73.212 7.835 16.122 1.00 30.82 38 THR B C 1
ATOM 583 O O . THR B 1 38 ? 73.105 8.884 16.765 1.00 30.28 38 THR B O 1
ATOM 587 N N . THR B 1 39 ? 74.384 7.320 15.764 1.00 30.91 39 THR B N 1
ATOM 588 C CA . THR B 1 39 ? 75.637 8.042 15.952 1.00 30.11 39 THR B CA 1
ATOM 589 C C . THR B 1 39 ? 76.334 8.208 14.595 1.00 28.86 39 THR B C 1
ATOM 590 O O . THR B 1 39 ? 75.969 7.560 13.606 1.00 28.43 39 THR B O 1
ATOM 594 N N . CYS B 1 40 ? 77.352 9.059 14.565 1.00 27.94 40 CYS B N 1
ATOM 595 C CA . CYS B 1 40 ? 78.088 9.340 13.332 1.00 27.72 40 CYS B CA 1
ATOM 596 C C . CYS B 1 40 ? 79.250 8.372 13.098 1.00 28.42 40 CYS B C 1
ATOM 597 O O . CYS B 1 40 ? 79.897 7.941 14.044 1.00 28.34 40 CYS B O 1
ATOM 600 N N . PRO B 1 41 ? 79.536 8.047 11.829 1.00 28.52 41 PRO B N 1
ATOM 601 C CA . PRO B 1 41 ? 80.726 7.248 11.537 1.00 29.51 41 PRO B CA 1
ATOM 602 C C . PRO B 1 41 ? 82.013 8.042 11.714 1.00 29.57 41 PRO B C 1
ATOM 603 O O . PRO B 1 41 ? 81.996 9.284 11.718 1.00 28.72 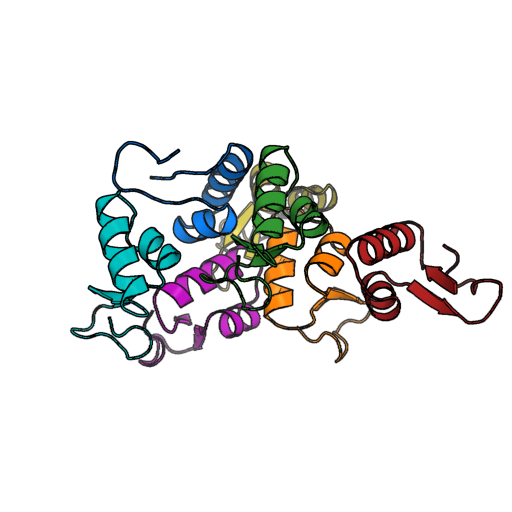41 PRO B O 1
ATOM 607 N N . SER B 1 42 ? 83.130 7.331 11.793 1.00 30.71 42 SER B N 1
ATOM 608 C CA . SER B 1 42 ? 84.424 7.963 12.094 1.00 30.86 42 SER B CA 1
ATOM 609 C C . SER B 1 42 ? 84.881 8.956 11.022 1.00 29.47 42 SER B C 1
ATOM 610 O O . SER B 1 42 ? 85.664 9.838 11.319 1.00 29.17 42 SER B O 1
ATOM 613 N N . SER B 1 43 ? 84.406 8.810 9.784 1.00 28.78 43 SER B N 1
ATOM 614 C CA . SER B 1 43 ? 84.816 9.708 8.708 1.00 28.12 43 SER B CA 1
ATOM 615 C C . SER B 1 43 ? 84.309 11.142 8.929 1.00 26.81 43 SER B C 1
ATOM 616 O O . SER B 1 43 ? 84.923 12.100 8.436 1.00 26.40 43 SER B O 1
ATOM 619 N N . HIS B 1 44 ? 83.185 11.271 9.650 1.00 25.93 44 HIS B N 1
ATOM 620 C CA . HIS B 1 44 ? 82.505 12.548 9.874 1.00 24.57 44 HIS B CA 1
ATOM 621 C C . HIS B 1 44 ? 81.993 12.591 11.304 1.00 24.77 44 HIS B C 1
ATOM 622 O O . HIS B 1 44 ? 80.791 12.498 11.548 1.00 24.29 44 HIS B O 1
ATOM 629 N N . PRO B 1 45 ? 82.910 12.745 12.265 1.00 25.81 45 PRO B N 1
ATOM 630 C CA . PRO B 1 45 ? 82.577 12.633 13.681 1.00 25.99 45 PRO B CA 1
ATOM 631 C C . PRO B 1 45 ? 82.004 13.886 14.353 1.00 25.64 45 PRO B C 1
ATOM 632 O O . PRO B 1 45 ? 81.619 13.821 15.519 1.00 25.77 45 PRO B O 1
ATOM 636 N N . SER B 1 46 ? 81.948 15.020 13.663 1.00 24.53 46 SER B N 1
ATOM 637 C CA . SER B 1 46 ? 81.615 16.268 14.358 1.00 23.88 46 SER B CA 1
ATOM 638 C C . SER B 1 46 ? 80.196 16.745 14.083 1.00 23.19 46 SER B C 1
ATOM 639 O O . SER B 1 46 ? 79.450 16.126 13.305 1.00 22.75 46 SER B O 1
ATOM 643 N N . LYS C 1 1 ? 78.930 35.242 8.561 1.00 31.41 1 LYS C N 1
ATOM 644 C CA . LYS C 1 1 ? 80.216 35.646 7.908 1.00 29.84 1 LYS C CA 1
ATOM 645 C C . LYS C 1 1 ? 80.529 34.781 6.689 1.00 28.45 1 LYS C C 1
ATOM 646 O O . LYS C 1 1 ? 80.742 33.578 6.810 1.00 28.70 1 LYS C O 1
ATOM 652 N N . SER C 1 2 ? 80.567 35.391 5.510 1.00 27.07 2 SER C N 1
ATOM 653 C CA . SER C 1 2 ? 81.016 34.700 4.313 1.00 25.44 2 SER C CA 1
ATOM 654 C C . SER C 1 2 ? 82.558 34.624 4.310 1.00 24.81 2 SER C C 1
ATOM 655 O O . SER C 1 2 ? 83.236 35.593 4.690 1.00 25.54 2 SER C O 1
ATOM 658 N N . CYS C 1 3 ? 83.094 33.473 3.897 1.00 23.51 3 CYS C N 1
ATOM 659 C CA . CYS C 1 3 ? 84.547 33.283 3.715 1.00 23.77 3 CYS C CA 1
ATOM 660 C C . CYS C 1 3 ? 84.828 32.627 2.383 1.00 23.18 3 CYS C C 1
ATOM 661 O O . CYS C 1 3 ? 84.371 31.508 2.143 1.00 21.92 3 CYS C O 1
ATOM 664 N N . CYS C 1 4 ? 85.590 33.309 1.524 1.00 24.33 4 CYS C N 1
ATOM 665 C CA . CYS C 1 4 ? 85.759 32.867 0.144 1.00 24.93 4 CYS C CA 1
ATOM 666 C C . CYS C 1 4 ? 87.181 32.369 -0.149 1.00 26.44 4 CYS C C 1
ATOM 667 O O . CYS C 1 4 ? 88.146 32.753 0.530 1.00 26.72 4 CYS C O 1
ATOM 670 N N . ARG C 1 5 ? 87.270 31.521 -1.176 1.00 26.90 5 ARG C N 1
ATOM 671 C CA . ARG C 1 5 ? 88.498 30.840 -1.593 1.00 28.79 5 ARG C CA 1
ATOM 672 C C . ARG C 1 5 ? 89.599 31.840 -1.906 1.00 29.74 5 ARG C C 1
ATOM 673 O O . ARG C 1 5 ? 90.740 31.655 -1.492 1.00 30.80 5 ARG C O 1
ATOM 681 N N . ASN C 1 6 ? 89.226 32.886 -2.649 1.00 29.75 6 ASN C N 1
ATOM 682 C CA . ASN C 1 6 ? 90.118 33.949 -3.112 1.00 31.46 6 ASN C CA 1
ATOM 683 C C . ASN C 1 6 ? 89.291 35.211 -3.454 1.00 31.08 6 ASN C C 1
ATOM 684 O O . ASN C 1 6 ? 88.088 35.271 -3.141 1.00 28.02 6 ASN C O 1
ATOM 689 N N . THR C 1 7 ? 89.937 36.197 -4.091 1.00 32.49 7 THR C N 1
ATOM 690 C CA . THR C 1 7 ? 89.307 37.474 -4.460 1.00 33.01 7 THR C CA 1
ATOM 691 C C . THR C 1 7 ? 88.250 37.322 -5.549 1.00 32.09 7 THR C C 1
ATOM 692 O O . THR C 1 7 ? 87.219 37.986 -5.516 1.00 31.15 7 THR C O 1
ATOM 696 N N . LEU C 1 8 ? 88.539 36.500 -6.553 1.00 32.76 8 LEU C N 1
ATOM 697 C CA . LEU C 1 8 ? 87.573 36.226 -7.602 1.00 32.16 8 LEU C CA 1
ATOM 698 C C . LEU C 1 8 ? 86.293 35.631 -7.001 1.00 30.01 8 LEU C C 1
ATOM 699 O O . LEU C 1 8 ? 85.182 35.992 -7.404 1.00 29.35 8 LEU C O 1
ATOM 704 N N . ALA C 1 9 ? 86.468 34.738 -6.030 1.00 28.34 9 ALA C N 1
ATOM 705 C CA . ALA C 1 9 ? 85.365 34.093 -5.338 1.00 26.95 9 ALA C CA 1
ATOM 706 C C . ALA C 1 9 ? 84.554 35.097 -4.498 1.00 26.51 9 ALA C C 1
ATOM 707 O O . ALA C 1 9 ? 83.321 35.021 -4.439 1.00 25.18 9 ALA C O 1
ATOM 709 N N . ARG C 1 10 ? 85.259 36.026 -3.849 1.00 27.11 10 ARG C N 1
ATOM 710 C CA . ARG C 1 10 ? 84.622 37.129 -3.145 1.00 27.29 10 ARG C CA 1
ATOM 711 C C . ARG C 1 10 ? 83.842 38.030 -4.100 1.00 28.12 10 ARG C C 1
ATOM 712 O O . ARG C 1 10 ? 82.712 38.421 -3.804 1.00 28.04 10 ARG C O 1
ATOM 720 N N . ASN C 1 11 ? 84.438 38.357 -5.246 1.00 29.75 11 ASN C N 1
ATOM 721 C CA . ASN C 1 11 ? 83.754 39.184 -6.249 1.00 30.61 11 ASN C CA 1
ATOM 722 C C . ASN C 1 11 ? 82.469 38.485 -6.711 1.00 29.24 11 ASN C C 1
ATOM 723 O O . ASN C 1 11 ? 81.400 39.095 -6.735 1.00 29.73 11 ASN C O 1
ATOM 728 N N . CYS C 1 12 ? 82.592 37.206 -7.068 1.00 28.33 12 CYS C N 1
ATOM 729 C CA . CYS C 1 12 ? 81.448 36.363 -7.444 1.00 26.99 12 CYS C CA 1
ATOM 730 C C . CYS C 1 12 ? 80.374 36.408 -6.365 1.00 25.55 12 CYS C C 1
ATOM 731 O O . CYS C 1 12 ? 79.214 36.716 -6.651 1.00 25.15 12 CYS C O 1
ATOM 734 N N . TYR C 1 13 ? 80.770 36.130 -5.117 1.00 25.28 13 TYR C N 1
ATOM 735 C CA . TYR C 1 13 ? 79.834 36.059 -4.005 1.00 24.39 13 TYR C CA 1
ATOM 736 C C . TYR C 1 13 ? 79.066 37.367 -3.826 1.00 25.40 13 TYR C C 1
ATOM 737 O O . TYR C 1 13 ? 77.832 37.363 -3.692 1.00 25.39 13 TYR C O 1
ATOM 746 N N . ASN C 1 14 ? 79.801 38.480 -3.803 1.00 26.01 14 ASN C N 1
ATOM 747 C CA . ASN C 1 14 ? 79.192 39.766 -3.533 1.00 26.95 14 ASN C CA 1
ATOM 748 C C . ASN C 1 14 ? 78.212 40.124 -4.637 1.00 27.60 14 ASN C C 1
ATOM 749 O O . ASN C 1 14 ? 77.129 40.635 -4.358 1.00 28.29 14 ASN C O 1
ATOM 754 N N . ALA C 1 15 ? 78.591 39.855 -5.891 1.00 27.27 15 ALA C N 1
ATOM 755 C CA . ALA C 1 15 ? 77.699 40.095 -7.026 1.00 28.03 15 ALA C CA 1
ATOM 756 C C . ALA C 1 15 ? 76.463 39.184 -6.978 1.00 26.90 15 ALA C C 1
ATOM 757 O O . ALA C 1 15 ? 75.354 39.616 -7.324 1.00 27.87 15 ALA C O 1
ATOM 759 N N . CYS C 1 16 ? 76.665 37.934 -6.551 1.00 24.98 16 CYS C N 1
ATOM 760 C CA . CYS C 1 16 ? 75.587 36.951 -6.420 1.00 24.24 16 CYS C CA 1
ATOM 761 C C . CYS C 1 16 ? 74.564 37.386 -5.367 1.00 25.84 16 CYS C C 1
ATOM 762 O O . CYS C 1 16 ? 73.360 37.287 -5.588 1.00 26.29 16 CYS C O 1
ATOM 765 N N . ARG C 1 17 ? 75.060 37.853 -4.221 1.00 26.42 17 ARG C N 1
ATOM 766 C CA . ARG C 1 17 ? 74.209 38.328 -3.134 1.00 27.89 17 ARG C CA 1
ATOM 767 C C . ARG C 1 17 ? 73.443 39.595 -3.509 1.00 30.70 17 ARG C C 1
ATOM 768 O O . ARG C 1 17 ? 72.263 39.751 -3.178 1.00 32.09 17 ARG C O 1
ATOM 776 N N . PHE C 1 18 ? 74.130 40.495 -4.203 1.00 32.38 18 PHE C N 1
ATOM 777 C CA . PHE C 1 18 ? 73.528 41.723 -4.715 1.00 35.07 18 PHE C CA 1
ATOM 778 C C . PHE C 1 18 ? 72.465 41.388 -5.789 1.00 35.09 18 PHE C C 1
ATOM 779 O O . PHE C 1 18 ? 71.549 42.168 -6.033 1.00 37.54 18 PHE C O 1
ATOM 787 N N . THR C 1 19 ? 72.582 40.215 -6.403 1.00 32.73 19 THR C N 1
ATOM 788 C CA . THR C 1 19 ? 71.590 39.730 -7.366 1.00 32.90 19 THR C CA 1
ATOM 789 C C . THR C 1 19 ? 70.322 39.209 -6.699 1.00 32.69 19 THR C C 1
ATOM 790 O O . THR C 1 19 ? 69.266 39.202 -7.316 1.00 34.76 19 THR C O 1
ATOM 794 N N . GLY C 1 20 ? 70.428 38.748 -5.459 1.00 31.15 20 GLY C N 1
ATOM 795 C CA . GLY C 1 20 ? 69.289 38.126 -4.765 1.00 31.08 20 GLY C CA 1
ATOM 796 C C . GLY C 1 20 ? 69.499 36.677 -4.328 1.00 28.43 20 GLY C C 1
ATOM 797 O O . GLY C 1 20 ? 68.578 36.049 -3.812 1.00 29.28 20 GLY C O 1
ATOM 798 N N . GLY C 1 21 ? 70.706 36.148 -4.515 1.00 25.82 21 GLY C N 1
ATOM 799 C CA . GLY C 1 21 ? 71.002 34.773 -4.172 1.00 23.11 21 GLY C CA 1
ATOM 800 C C . GLY C 1 21 ? 71.156 34.659 -2.673 1.00 22.42 21 GLY C C 1
ATOM 801 O O . GLY C 1 21 ? 71.727 35.539 -2.034 1.00 22.10 21 GLY C O 1
ATOM 802 N N . SER C 1 22 ? 70.624 33.578 -2.115 1.00 21.04 22 SER C N 1
ATOM 803 C CA . SER C 1 22 ? 70.815 33.251 -0.711 1.00 20.01 22 SER C CA 1
ATOM 804 C C . SER C 1 22 ? 72.300 33.007 -0.378 1.00 17.77 22 SER C C 1
ATOM 805 O O . SER C 1 22 ? 73.144 32.803 -1.265 1.00 15.85 22 SER C O 1
ATOM 808 N N . GLN C 1 23 ? 72.620 33.012 0.908 1.00 16.85 23 GLN C N 1
ATOM 809 C CA . GLN C 1 23 ? 73.978 32.714 1.345 1.00 16.74 23 GLN C CA 1
ATOM 810 C C . GLN C 1 23 ? 74.413 31.317 0.892 1.00 16.46 23 GLN C C 1
ATOM 811 O O . GLN C 1 23 ? 75.506 31.177 0.345 1.00 16.06 23 GLN C O 1
ATOM 817 N N . PRO C 1 24 ? 73.552 30.287 1.084 1.00 17.78 24 PRO C N 1
ATOM 818 C CA . PRO C 1 24 ? 73.935 28.944 0.629 1.00 17.83 24 PRO C CA 1
ATOM 819 C C . PRO C 1 24 ? 74.123 28.834 -0.900 1.00 17.97 24 PRO C C 1
ATOM 820 O O . PRO C 1 24 ? 75.103 28.230 -1.344 1.00 17.87 24 PRO C O 1
ATOM 824 N N . THR C 1 25 ? 73.232 29.443 -1.677 1.00 18.82 25 THR C N 1
ATOM 825 C CA . THR C 1 25 ? 73.319 29.409 -3.155 1.00 18.94 25 THR C CA 1
ATOM 826 C C . THR C 1 25 ? 74.591 30.108 -3.649 1.00 18.87 25 THR C C 1
ATOM 827 O O . THR C 1 25 ? 75.376 29.563 -4.439 1.00 19.02 25 THR C O 1
ATOM 831 N N . CYS C 1 26 ? 74.794 31.328 -3.194 1.00 19.14 26 CYS C N 1
ATOM 832 C CA . CYS C 1 26 ? 76.004 32.074 -3.550 1.00 18.65 26 CYS C CA 1
ATOM 833 C C . CYS C 1 26 ? 77.292 31.364 -3.065 1.00 18.69 26 CYS C C 1
ATOM 834 O O . CYS C 1 26 ? 78.310 31.346 -3.768 1.00 19.17 26 CYS C O 1
ATOM 837 N N . GLY C 1 27 ? 77.223 30.733 -1.902 1.00 18.82 27 GLY C N 1
ATOM 838 C CA . GLY C 1 27 ? 78.344 29.946 -1.372 1.00 19.56 27 GLY C CA 1
ATOM 839 C C . GLY C 1 27 ? 78.763 28.828 -2.296 1.00 20.51 27 GLY C C 1
ATOM 840 O O . GLY C 1 27 ? 79.950 28.703 -2.656 1.00 22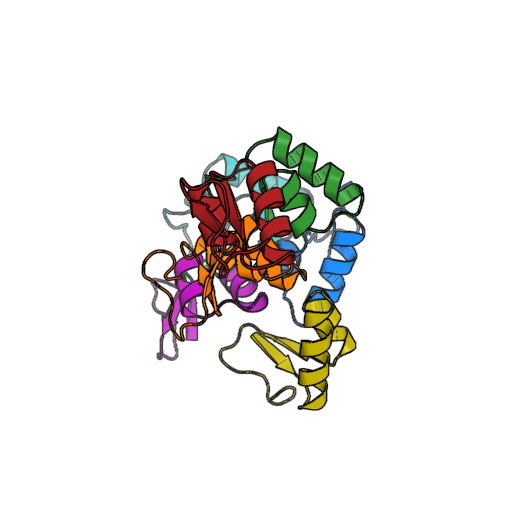.23 27 GLY C O 1
ATOM 841 N N . ILE C 1 28 ? 77.771 28.051 -2.730 1.00 20.71 28 ILE C N 1
ATOM 842 C CA . ILE C 1 28 ? 77.971 26.924 -3.647 1.00 21.59 28 ILE C CA 1
ATOM 843 C C . ILE C 1 28 ? 78.464 27.362 -5.021 1.00 22.04 28 ILE C C 1
ATOM 844 O O . ILE C 1 28 ? 79.347 26.736 -5.602 1.00 22.30 28 ILE C O 1
ATOM 849 N N . LEU C 1 29 ? 77.876 28.426 -5.550 1.00 21.38 29 LEU C N 1
ATOM 850 C CA . LEU C 1 29 ? 78.245 28.888 -6.871 1.00 22.62 29 LEU C CA 1
ATOM 851 C C . LEU C 1 29 ? 79.543 29.693 -6.890 1.00 22.24 29 LEU C C 1
ATOM 852 O O . LEU C 1 29 ? 80.148 29.821 -7.935 1.00 21.67 29 LEU C O 1
ATOM 857 N N . CYS C 1 30 ? 79.974 30.239 -5.751 1.00 21.57 30 CYS C N 1
ATOM 858 C CA . CYS C 1 30 ? 81.153 31.106 -5.763 1.00 22.48 30 CYS C CA 1
ATOM 859 C C . CYS C 1 30 ? 82.336 30.587 -4.957 1.00 23.81 30 CYS C C 1
ATOM 860 O O . CYS C 1 30 ? 83.340 31.308 -4.793 1.00 24.45 30 CYS C O 1
ATOM 863 N N . ASP C 1 31 ? 82.240 29.351 -4.466 1.00 24.47 31 ASP C N 1
ATOM 864 C CA . ASP C 1 31 ? 83.323 28.746 -3.687 1.00 25.65 31 ASP C CA 1
ATOM 865 C C . ASP C 1 31 ? 83.562 29.518 -2.370 1.00 24.51 31 ASP C C 1
ATOM 866 O O . ASP C 1 31 ? 84.690 29.905 -2.036 1.00 24.74 31 ASP C O 1
ATOM 871 N N . CYS C 1 32 ? 82.481 29.755 -1.635 1.00 23.51 32 CYS C N 1
ATOM 872 C CA . CYS C 1 32 ? 82.566 30.402 -0.328 1.00 22.98 32 CYS C CA 1
ATOM 873 C C . CYS C 1 32 ? 81.825 29.553 0.682 1.00 22.96 32 CYS C C 1
ATOM 874 O O . CYS C 1 32 ? 80.904 28.824 0.321 1.00 23.43 32 CYS C O 1
ATOM 877 N N . ILE C 1 33 ? 82.240 29.646 1.946 1.00 22.63 33 ILE C N 1
ATOM 878 C CA . ILE C 1 33 ? 81.552 28.989 3.052 1.00 22.75 33 ILE C CA 1
ATOM 879 C C . ILE C 1 33 ? 81.121 30.038 4.080 1.00 22.48 33 ILE C C 1
ATOM 880 O O . ILE C 1 33 ? 81.477 31.207 3.988 1.00 22.67 33 ILE C O 1
ATOM 885 N N . HIS C 1 34 ? 80.367 29.601 5.078 1.00 23.06 34 HIS C N 1
ATOM 886 C CA . HIS C 1 34 ? 79.882 30.505 6.110 1.00 23.37 34 HIS C CA 1
ATOM 887 C C . HIS C 1 34 ? 80.266 30.019 7.497 1.00 23.31 34 HIS C C 1
ATOM 888 O O . HIS C 1 34 ? 80.177 28.832 7.785 1.00 24.22 34 HIS C O 1
ATOM 895 N N . VAL C 1 35 ? 80.721 30.945 8.338 1.00 22.49 35 VAL C N 1
ATOM 896 C CA . VAL C 1 35 ? 81.232 30.619 9.659 1.00 23.13 35 VAL C CA 1
ATOM 897 C C . VAL C 1 35 ? 80.722 31.643 10.649 1.00 23.31 35 VAL C C 1
ATOM 898 O O . VAL C 1 35 ? 80.177 32.672 10.267 1.00 24.63 35 VAL C O 1
ATOM 902 N N . THR C 1 36 ? 80.948 31.387 11.920 1.00 24.02 36 THR C N 1
ATOM 903 C CA . THR C 1 36 ? 80.655 32.377 12.948 1.00 24.27 36 THR C CA 1
ATOM 904 C C . THR C 1 36 ? 81.890 32.694 13.781 1.00 24.42 36 THR C C 1
ATOM 905 O O . THR C 1 36 ? 81.787 33.292 14.862 1.00 25.26 36 THR C O 1
ATOM 909 N N . THR C 1 37 ? 83.061 32.296 13.283 1.00 23.38 37 THR C N 1
ATOM 910 C CA . THR C 1 37 ? 84.320 32.702 13.908 1.00 23.80 37 THR C CA 1
ATOM 911 C C . THR C 1 37 ? 84.611 34.151 13.502 1.00 24.44 37 THR C C 1
ATOM 912 O O . THR C 1 37 ? 84.067 34.635 12.518 1.00 22.04 37 THR C O 1
ATOM 916 N N . THR C 1 38 ? 85.447 34.853 14.262 1.00 25.63 38 THR C N 1
ATOM 917 C CA . THR C 1 38 ? 85.688 36.260 13.943 1.00 27.34 38 THR C CA 1
ATOM 918 C C . THR C 1 38 ? 86.695 36.450 12.799 1.00 27.66 38 THR C C 1
ATOM 919 O O . THR C 1 38 ? 86.772 37.532 12.239 1.00 29.13 38 THR C O 1
ATOM 923 N N . THR C 1 39 ? 87.453 35.405 12.464 1.00 27.53 39 THR C N 1
ATOM 924 C CA . THR C 1 39 ? 88.328 35.408 11.292 1.00 27.66 39 THR C CA 1
ATOM 925 C C . THR C 1 39 ? 87.934 34.263 10.394 1.00 26.36 39 THR C C 1
ATOM 926 O O . THR C 1 39 ? 87.273 33.332 10.830 1.00 26.20 39 THR C O 1
ATOM 930 N N . CYS C 1 40 ? 88.311 34.337 9.123 1.00 26.27 40 CYS C N 1
ATOM 931 C CA . CYS C 1 40 ? 88.073 33.226 8.218 1.00 25.58 40 CYS C CA 1
ATOM 932 C C . CYS C 1 40 ? 89.169 32.163 8.378 1.00 26.14 40 CYS C C 1
ATOM 933 O O . CYS C 1 40 ? 90.306 32.500 8.677 1.00 27.46 40 CYS C O 1
ATOM 936 N N . PRO C 1 41 ? 88.838 30.877 8.141 1.00 25.90 41 PRO C N 1
ATOM 937 C CA . PRO C 1 41 ? 89.879 29.849 8.099 1.00 26.98 41 PRO C CA 1
ATOM 938 C C . PRO C 1 41 ? 90.779 30.046 6.882 1.00 28.24 41 PRO C C 1
ATOM 939 O O . PRO C 1 41 ? 90.368 30.683 5.919 1.00 27.19 41 PRO C O 1
ATOM 943 N N . SER C 1 42 ? 91.991 29.501 6.932 1.00 30.38 42 SER C N 1
ATOM 944 C CA . SER C 1 42 ? 92.992 29.769 5.903 1.00 32.31 42 SER C CA 1
ATOM 945 C C . SER C 1 42 ? 92.611 29.153 4.557 1.00 32.28 42 SER C C 1
ATOM 946 O O . SER C 1 42 ? 93.044 29.632 3.501 1.00 33.00 42 SER C O 1
ATOM 949 N N . SER C 1 43 ? 91.776 28.114 4.592 1.00 31.40 43 SER C N 1
ATOM 950 C CA . SER C 1 43 ? 91.227 27.531 3.367 1.00 31.87 43 SER C CA 1
ATOM 951 C C . SER C 1 43 ? 90.365 28.529 2.591 1.00 30.06 43 SER C C 1
ATOM 952 O O . SER C 1 43 ? 90.296 28.451 1.388 1.00 30.34 43 SER C O 1
ATOM 955 N N . HIS C 1 44 ? 89.696 29.448 3.288 1.00 28.91 44 HIS C N 1
ATOM 956 C CA . HIS C 1 44 ? 88.832 30.436 2.628 1.00 27.99 44 HIS C CA 1
ATOM 957 C C . HIS C 1 44 ? 89.056 31.826 3.246 1.00 28.39 44 HIS C C 1
ATOM 958 O O . HIS C 1 44 ? 88.198 32.335 3.970 1.00 26.71 44 HIS C O 1
ATOM 965 N N . PRO C 1 45 ? 90.207 32.459 2.942 1.00 30.44 45 PRO C N 1
ATOM 966 C CA . PRO C 1 45 ? 90.629 33.665 3.667 1.00 31.76 45 PRO C CA 1
ATOM 967 C C . PRO C 1 45 ? 89.986 34.973 3.207 1.00 31.86 45 PRO C C 1
ATOM 968 O O . PRO C 1 45 ? 90.046 35.981 3.941 1.00 32.07 45 PRO C O 1
ATOM 972 N N . SER C 1 46 ? 89.372 34.948 2.025 1.00 30.89 46 SER C N 1
ATOM 973 C CA . SER C 1 46 ? 88.963 36.159 1.327 1.00 31.81 46 SER C CA 1
ATOM 974 C C . SER C 1 46 ? 87.499 36.520 1.557 1.00 30.85 46 SER C C 1
ATOM 975 O O . SER C 1 46 ? 86.689 35.738 2.093 1.00 29.18 46 SER C O 1
ATOM 979 N N . LYS D 1 1 ? 80.432 4.339 -13.503 1.00 33.30 1 LYS D N 1
ATOM 980 C CA . LYS D 1 1 ? 79.030 4.816 -13.628 1.00 31.28 1 LYS D CA 1
ATOM 981 C C . LYS D 1 1 ? 78.520 5.200 -12.256 1.00 28.69 1 LYS D C 1
ATOM 982 O O . LYS D 1 1 ? 78.693 4.440 -11.312 1.00 28.83 1 LYS D O 1
ATOM 988 N N . SER D 1 2 ? 77.906 6.378 -12.145 1.00 27.06 2 SER D N 1
ATOM 989 C CA . SER D 1 2 ? 77.327 6.825 -10.874 1.00 24.99 2 SER D CA 1
ATOM 990 C C . SER D 1 2 ? 75.877 6.356 -10.776 1.00 23.80 2 SER D C 1
ATOM 991 O O . SER D 1 2 ? 75.146 6.330 -11.772 1.00 23.17 2 SER D O 1
ATOM 994 N N . CYS D 1 3 ? 75.475 5.991 -9.564 1.00 23.56 3 CYS D N 1
ATOM 995 C CA . CYS D 1 3 ? 74.148 5.458 -9.278 1.00 23.32 3 CYS D CA 1
ATOM 996 C C . CYS D 1 3 ? 73.687 6.103 -7.982 1.00 22.94 3 CYS D C 1
ATOM 997 O O . CYS D 1 3 ? 74.401 6.050 -6.996 1.00 22.55 3 CYS D O 1
ATOM 1000 N N . CYS D 1 4 ? 72.516 6.736 -8.002 1.00 22.76 4 CYS D N 1
ATOM 1001 C CA . CYS D 1 4 ? 72.055 7.549 -6.881 1.00 22.18 4 CYS D CA 1
ATOM 1002 C C . CYS D 1 4 ? 70.757 6.997 -6.286 1.00 22.98 4 CYS D C 1
ATOM 1003 O O . CYS D 1 4 ? 69.968 6.356 -6.984 1.00 23.80 4 CYS D O 1
ATOM 1006 N N . ARG D 1 5 ? 70.551 7.244 -4.990 1.00 23.81 5 ARG D N 1
ATOM 1007 C CA . ARG D 1 5 ? 69.422 6.685 -4.260 1.00 25.03 5 ARG D CA 1
ATOM 1008 C C . ARG D 1 5 ? 68.073 7.076 -4.861 1.00 25.59 5 ARG D C 1
ATOM 1009 O O . ARG D 1 5 ? 67.136 6.268 -4.878 1.00 26.51 5 ARG D O 1
ATOM 1017 N N . ASN D 1 6 ? 67.995 8.318 -5.336 1.00 24.87 6 ASN D N 1
ATOM 1018 C CA . ASN D 1 6 ? 66.754 8.947 -5.768 1.00 25.05 6 ASN D CA 1
ATOM 1019 C C . ASN D 1 6 ? 67.070 10.229 -6.546 1.00 24.24 6 ASN D C 1
ATOM 1020 O O . ASN D 1 6 ? 68.243 10.611 -6.686 1.00 24.10 6 ASN D O 1
ATOM 1025 N N . THR D 1 7 ? 66.030 10.854 -7.089 1.00 23.92 7 THR D N 1
ATOM 1026 C CA . THR D 1 7 ? 66.157 12.094 -7.860 1.00 22.63 7 THR D CA 1
ATOM 1027 C C . THR D 1 7 ? 66.883 13.186 -7.076 1.00 21.31 7 THR D C 1
ATOM 1028 O O . THR D 1 7 ? 67.777 13.830 -7.600 1.00 20.47 7 THR D O 1
ATOM 1032 N N . LEU D 1 8 ? 66.528 13.360 -5.811 1.00 21.09 8 LEU D N 1
ATOM 1033 C CA . LEU D 1 8 ? 67.186 14.364 -4.971 1.00 20.79 8 LEU D CA 1
ATOM 1034 C C . LEU D 1 8 ? 68.685 14.116 -4.886 1.00 19.94 8 LEU D C 1
ATOM 1035 O O . LEU D 1 8 ? 69.459 15.058 -4.873 1.00 19.70 8 LEU D O 1
ATOM 1040 N N . ALA D 1 9 ? 69.088 12.851 -4.786 1.00 20.29 9 ALA D N 1
ATOM 1041 C CA . ALA D 1 9 ? 70.510 12.495 -4.695 1.00 19.39 9 ALA D CA 1
ATOM 1042 C C . ALA D 1 9 ? 71.211 12.716 -6.042 1.00 19.28 9 ALA D C 1
ATOM 1043 O O . ALA D 1 9 ? 72.384 13.102 -6.073 1.00 20.04 9 ALA D O 1
ATOM 1045 N N . ARG D 1 10 ? 70.504 12.473 -7.146 1.00 18.76 10 ARG D N 1
ATOM 1046 C CA . ARG D 1 10 ? 71.050 12.763 -8.471 1.00 19.31 10 ARG D CA 1
ATOM 1047 C C . ARG D 1 10 ? 71.307 14.266 -8.643 1.00 19.41 10 ARG D C 1
ATOM 1048 O O . ARG D 1 10 ? 72.399 14.681 -9.013 1.00 20.03 10 ARG D O 1
ATOM 1056 N N . ASN D 1 11 ? 70.305 15.086 -8.354 1.00 19.63 11 ASN D N 1
ATOM 1057 C CA . ASN D 1 11 ? 70.506 16.534 -8.374 1.00 19.40 11 ASN D CA 1
ATOM 1058 C C . ASN D 1 11 ? 71.620 17.000 -7.411 1.00 18.48 11 ASN D C 1
ATOM 1059 O O . ASN D 1 11 ? 72.411 17.882 -7.746 1.00 18.22 11 ASN D O 1
ATOM 1064 N N . CYS D 1 12 ? 71.672 16.420 -6.217 1.00 17.98 12 CYS D N 1
ATOM 1065 C CA . CYS D 1 12 ? 72.755 16.708 -5.273 1.00 17.56 12 CYS D CA 1
ATOM 1066 C C . CYS D 1 12 ? 74.112 16.395 -5.910 1.00 18.11 12 CYS D C 1
ATOM 1067 O O . CYS D 1 12 ? 75.021 17.236 -5.956 1.00 18.87 12 CYS D O 1
ATOM 1070 N N . TYR D 1 13 ? 74.225 15.183 -6.438 1.00 17.89 13 TYR D N 1
ATOM 1071 C CA . TYR D 1 13 ? 75.471 14.710 -7.022 1.00 18.03 13 TYR D CA 1
ATOM 1072 C C . TYR D 1 13 ? 75.910 15.623 -8.148 1.00 18.02 13 TYR D C 1
ATOM 1073 O O . TYR D 1 13 ? 77.082 16.023 -8.181 1.00 17.69 13 TYR D O 1
ATOM 1082 N N . ASN D 1 14 ? 74.978 15.996 -9.030 1.00 17.99 14 ASN D N 1
ATOM 1083 C CA . ASN D 1 14 ? 75.319 16.873 -10.162 1.00 19.60 14 ASN D CA 1
ATOM 1084 C C . ASN D 1 14 ? 75.791 18.265 -9.713 1.00 19.62 14 ASN D C 1
ATOM 1085 O O . ASN D 1 14 ? 76.775 18.777 -10.249 1.00 20.67 14 ASN D O 1
ATOM 1090 N N . ALA D 1 15 ? 75.117 18.853 -8.721 1.00 18.47 15 ALA D N 1
ATOM 1091 C CA . ALA D 1 15 ? 75.552 20.121 -8.126 1.00 18.50 15 ALA D CA 1
ATOM 1092 C C . ALA D 1 15 ? 76.954 20.019 -7.525 1.00 19.63 15 ALA D C 1
ATOM 1093 O O . ALA D 1 15 ? 77.791 20.891 -7.728 1.00 21.20 15 ALA D O 1
ATOM 1095 N N . CYS D 1 16 ? 77.200 18.967 -6.762 1.00 20.05 16 CYS D N 1
ATOM 1096 C CA . CYS D 1 16 ? 78.509 18.750 -6.144 1.00 21.81 16 CYS D CA 1
ATOM 1097 C C . CYS D 1 16 ? 79.628 18.632 -7.220 1.00 23.09 16 CYS D C 1
ATOM 1098 O O . CYS D 1 16 ? 80.698 19.252 -7.092 1.00 24.97 16 CYS D O 1
ATOM 1101 N N . ARG D 1 17 ? 79.371 17.866 -8.282 1.00 22.66 17 ARG D N 1
ATOM 1102 C CA . ARG D 1 17 ? 80.326 17.736 -9.397 1.00 24.59 17 ARG D CA 1
ATOM 1103 C C . ARG D 1 17 ? 80.542 19.061 -10.132 1.00 25.24 17 ARG D C 1
ATOM 1104 O O . ARG D 1 17 ? 81.668 19.388 -10.500 1.00 27.08 17 ARG D O 1
ATOM 1112 N N . PHE D 1 18 ? 79.475 19.836 -10.322 1.00 24.40 18 PHE D N 1
ATOM 1113 C CA . PHE D 1 18 ? 79.604 21.175 -10.903 1.00 25.38 18 PHE D CA 1
ATOM 1114 C C . PHE D 1 18 ? 80.527 22.087 -10.073 1.00 26.48 18 PHE D C 1
ATOM 1115 O O . PHE D 1 18 ? 81.293 22.867 -10.635 1.00 28.14 18 PHE D O 1
ATOM 1123 N N . THR D 1 19 ? 80.473 21.965 -8.748 1.00 25.89 19 THR D N 1
ATOM 1124 C CA . THR D 1 19 ? 81.302 22.775 -7.859 1.00 28.13 19 THR D CA 1
ATOM 1125 C C . THR D 1 19 ? 82.747 22.280 -7.757 1.00 30.30 19 THR D C 1
ATOM 1126 O O . THR D 1 19 ? 83.518 22.817 -6.965 1.00 32.40 19 THR D O 1
ATOM 1130 N N . GLY D 1 20 ? 83.104 21.243 -8.517 1.00 30.73 20 GLY D N 1
ATOM 1131 C CA . GLY D 1 20 ? 84.465 20.731 -8.539 1.00 33.10 20 GLY D CA 1
ATOM 1132 C C . GLY D 1 20 ? 84.745 19.534 -7.647 1.00 33.01 20 GLY D C 1
ATOM 1133 O O . GLY D 1 20 ? 85.911 19.153 -7.479 1.00 35.32 20 GLY D O 1
ATOM 1134 N N . GLY D 1 21 ? 83.701 18.925 -7.077 1.00 30.79 21 GLY D N 1
ATOM 1135 C CA . GLY D 1 21 ? 83.894 17.792 -6.170 1.00 30.33 21 GLY D CA 1
ATOM 1136 C C . GLY D 1 21 ? 84.282 16.510 -6.902 1.00 31.03 21 GLY D C 1
ATOM 1137 O O . GLY D 1 21 ? 83.899 16.300 -8.052 1.00 30.37 21 GLY D O 1
ATOM 1138 N N . SER D 1 22 ? 85.047 15.653 -6.228 1.00 32.22 22 SER D N 1
ATOM 1139 C CA . SER D 1 22 ? 85.458 14.362 -6.790 1.00 33.25 22 SER D CA 1
ATOM 1140 C C . SER D 1 22 ? 84.285 13.392 -6.814 1.00 31.24 22 SER D C 1
ATOM 1141 O O . SER D 1 22 ? 83.318 13.546 -6.063 1.00 28.84 22 SER D O 1
ATOM 1144 N N . GLN D 1 23 ? 84.385 12.373 -7.660 1.00 32.18 23 GLN D N 1
ATOM 1145 C CA . GLN D 1 23 ? 83.362 11.335 -7.705 1.00 31.01 23 GLN D CA 1
ATOM 1146 C C . GLN D 1 23 ? 83.126 10.679 -6.335 1.00 30.20 23 GLN D C 1
ATOM 1147 O O . GLN D 1 23 ? 81.999 10.647 -5.868 1.00 28.55 23 GLN D O 1
ATOM 1153 N N . PRO D 1 24 ? 84.182 10.192 -5.665 1.00 31.94 24 PRO D N 1
ATOM 1154 C CA . PRO D 1 24 ? 83.927 9.563 -4.357 1.00 31.44 24 PRO D CA 1
ATOM 1155 C C . PRO D 1 24 ? 83.343 10.501 -3.303 1.00 30.15 24 PRO D C 1
ATOM 1156 O O . PRO D 1 24 ? 82.424 10.115 -2.562 1.00 28.66 24 PRO D O 1
ATOM 1160 N N . THR D 1 25 ? 83.870 11.719 -3.233 1.00 30.58 25 THR D N 1
ATOM 1161 C CA . THR D 1 25 ? 83.397 12.697 -2.252 1.00 29.79 25 THR D CA 1
ATOM 1162 C C . THR D 1 25 ? 81.942 13.065 -2.516 1.00 27.02 25 THR D C 1
ATOM 1163 O O . THR D 1 25 ? 81.139 13.076 -1.596 1.00 26.43 25 THR D O 1
ATOM 1167 N N . CYS D 1 26 ? 81.597 13.342 -3.772 1.00 25.82 26 CYS D N 1
ATOM 1168 C CA . CYS D 1 26 ? 80.216 13.667 -4.116 1.00 24.06 26 CYS D CA 1
ATOM 1169 C C . CYS D 1 26 ? 79.262 12.487 -3.896 1.00 23.03 26 CYS D C 1
ATOM 1170 O O . CYS D 1 26 ? 78.113 12.704 -3.512 1.00 21.45 26 CYS D O 1
ATOM 1173 N N . GLY D 1 27 ? 79.731 11.257 -4.129 1.00 22.76 27 GLY D N 1
ATOM 1174 C CA . GLY D 1 27 ? 78.937 10.067 -3.808 1.00 22.65 27 GLY D CA 1
ATOM 1175 C C . GLY D 1 27 ? 78.587 9.956 -2.330 1.00 23.01 27 GLY D C 1
ATOM 1176 O O . GLY D 1 27 ? 77.430 9.691 -1.962 1.00 22.20 27 GLY D O 1
ATOM 1177 N N . ILE D 1 28 ? 79.575 10.173 -1.471 1.00 24.67 28 ILE D N 1
ATOM 1178 C CA . ILE D 1 28 ? 79.326 10.072 -0.041 1.00 25.89 28 ILE D CA 1
ATOM 1179 C C . ILE D 1 28 ? 78.449 11.223 0.460 1.00 25.04 28 ILE D C 1
ATOM 1180 O O . ILE D 1 28 ? 77.514 10.983 1.209 1.00 25.98 28 ILE D O 1
ATOM 1185 N N . LEU D 1 29 ? 78.723 12.456 0.030 1.00 23.79 29 LEU D N 1
ATOM 1186 C CA . LEU D 1 29 ? 77.884 13.592 0.415 1.00 23.47 29 LEU D CA 1
ATOM 1187 C C . LEU D 1 29 ? 76.416 13.472 -0.029 1.00 22.33 29 LEU D C 1
ATOM 1188 O O . LEU D 1 29 ? 75.509 13.928 0.679 1.00 22.33 29 LEU D O 1
ATOM 1193 N N . CYS D 1 30 ? 76.190 12.843 -1.183 1.00 21.08 30 CYS D N 1
ATOM 1194 C CA . CYS D 1 30 ? 74.874 12.852 -1.830 1.00 20.77 30 CYS D CA 1
ATOM 1195 C C . CYS D 1 30 ? 74.106 11.527 -1.794 1.00 21.06 30 CYS D C 1
ATOM 1196 O O . CYS D 1 30 ? 72.950 11.479 -2.215 1.00 22.11 30 CYS D O 1
ATOM 1199 N N . ASP D 1 31 ? 74.738 10.467 -1.303 1.00 21.70 31 ASP D N 1
ATOM 1200 C CA . ASP D 1 31 ? 74.126 9.135 -1.224 1.00 22.00 31 ASP D CA 1
ATOM 1201 C C . ASP D 1 31 ? 74.076 8.483 -2.602 1.00 21.45 31 ASP D C 1
ATOM 1202 O O . ASP D 1 31 ? 73.031 7.959 -3.008 1.00 21.21 31 ASP D O 1
ATOM 1207 N N . CYS D 1 32 ? 75.209 8.566 -3.324 1.00 21.52 32 CYS D N 1
ATOM 1208 C CA . CYS D 1 32 ? 75.414 7.875 -4.598 1.00 21.93 32 CYS D CA 1
ATOM 1209 C C . CYS D 1 32 ? 76.657 6.985 -4.516 1.00 22.65 32 CYS D C 1
ATOM 1210 O O . CYS D 1 32 ? 77.572 7.223 -3.710 1.00 23.21 32 CYS D O 1
ATOM 1213 N N . ILE D 1 33 ? 76.665 5.957 -5.354 1.00 22.62 33 ILE D N 1
ATOM 1214 C CA . ILE D 1 33 ? 77.782 5.036 -5.468 1.00 23.53 33 ILE D CA 1
ATOM 1215 C C . ILE D 1 33 ? 78.247 4.965 -6.907 1.00 24.59 33 ILE D C 1
ATOM 1216 O O . ILE D 1 33 ? 77.550 5.429 -7.826 1.00 23.65 33 ILE D O 1
ATOM 1221 N N . HIS D 1 34 ? 79.406 4.338 -7.099 1.00 26.47 34 HIS D N 1
ATOM 1222 C CA . HIS D 1 34 ? 79.952 4.110 -8.434 1.00 28.24 34 HIS D CA 1
ATOM 1223 C C . HIS D 1 34 ? 80.193 2.629 -8.672 1.00 29.43 34 HIS D C 1
ATOM 1224 O O . HIS D 1 34 ? 80.667 1.911 -7.795 1.00 30.02 34 HIS D O 1
ATOM 1231 N N . VAL D 1 35 ? 79.844 2.182 -9.868 1.00 30.02 35 VAL D N 1
ATOM 1232 C CA . VAL D 1 35 ? 79.927 0.777 -10.221 1.00 31.59 35 VAL D CA 1
ATOM 1233 C C . VAL D 1 35 ? 80.661 0.648 -11.538 1.00 34.00 35 VAL D C 1
ATOM 1234 O O . VAL D 1 35 ? 80.732 1.604 -12.323 1.00 33.86 35 VAL D O 1
ATOM 1238 N N . THR D 1 36 ? 81.200 -0.546 -11.763 1.00 36.63 36 THR D N 1
ATOM 1239 C CA . THR D 1 36 ? 81.901 -0.881 -13.001 1.00 40.12 36 THR D CA 1
ATOM 1240 C C . THR D 1 36 ? 80.983 -1.546 -14.039 1.00 40.43 36 THR D C 1
ATOM 1241 O O . THR D 1 36 ? 81.416 -1.814 -15.157 1.00 43.24 36 THR D O 1
ATOM 1245 N N . THR D 1 37 ? 79.727 -1.811 -13.675 1.00 38.53 37 THR D N 1
ATOM 1246 C CA . THR D 1 37 ? 78.769 -2.460 -14.590 1.00 39.19 37 THR D CA 1
ATOM 1247 C C . THR D 1 37 ? 78.050 -1.469 -15.531 1.00 38.98 37 THR D C 1
ATOM 1248 O O . THR D 1 37 ? 78.174 -0.253 -15.380 1.00 37.76 37 THR D O 1
ATOM 1252 N N . THR D 1 38 ? 77.293 -2.002 -16.491 1.00 40.56 38 THR D N 1
ATOM 1253 C CA . THR D 1 38 ? 76.566 -1.186 -17.473 1.00 41.11 38 THR D CA 1
ATOM 1254 C C . THR D 1 38 ? 75.362 -0.520 -16.826 1.00 38.31 38 THR D C 1
ATOM 1255 O O . THR D 1 38 ? 75.066 0.650 -17.090 1.00 37.76 38 THR D O 1
ATOM 1259 N N . THR D 1 39 ? 74.680 -1.278 -15.970 1.00 36.73 39 THR D N 1
ATOM 1260 C CA . THR D 1 39 ? 73.522 -0.782 -15.253 1.00 33.80 39 THR D CA 1
ATOM 1261 C C . THR D 1 39 ? 73.815 -0.635 -13.769 1.00 31.45 39 THR D C 1
ATOM 1262 O O . THR D 1 39 ? 74.787 -1.180 -13.229 1.00 31.48 39 THR D O 1
ATOM 1266 N N . CYS D 1 40 ? 72.924 0.101 -13.131 1.00 29.10 40 CYS D N 1
ATOM 1267 C CA . CYS D 1 40 ? 72.983 0.382 -11.706 1.00 27.50 40 CYS D CA 1
ATOM 1268 C C . CYS D 1 40 ? 72.192 -0.683 -10.958 1.00 27.10 40 CYS D C 1
ATOM 1269 O O . CYS D 1 40 ? 71.213 -1.208 -11.492 1.00 27.89 40 CYS D O 1
ATOM 1272 N N . PRO D 1 41 ? 72.599 -0.988 -9.717 1.00 26.22 41 PRO D N 1
ATOM 1273 C CA . PRO D 1 41 ? 71.806 -1.873 -8.876 1.00 26.32 41 PRO D CA 1
ATOM 1274 C C . PRO D 1 41 ? 70.457 -1.235 -8.525 1.00 25.61 41 PRO D C 1
ATOM 1275 O O . PRO D 1 41 ? 70.297 -0.022 -8.635 1.00 23.89 41 PRO D O 1
ATOM 1279 N N . SER D 1 42 ? 69.505 -2.066 -8.108 1.00 26.94 42 SER D N 1
ATOM 1280 C CA . SER D 1 42 ? 68.144 -1.612 -7.771 1.00 27.12 42 SER D CA 1
ATOM 1281 C C . SER D 1 42 ? 68.097 -0.657 -6.563 1.00 26.27 42 SER D C 1
ATOM 1282 O O . SER D 1 42 ? 67.171 0.159 -6.430 1.00 25.20 42 SER D O 1
ATOM 1285 N N . SER D 1 43 ? 69.105 -0.754 -5.699 1.00 26.20 43 SER D N 1
ATOM 1286 C CA . SER D 1 43 ? 69.226 0.099 -4.524 1.00 25.72 43 SER D CA 1
ATOM 1287 C C . SER D 1 43 ? 69.504 1.566 -4.847 1.00 24.45 43 SER D C 1
ATOM 1288 O O . SER D 1 43 ? 69.248 2.441 -4.024 1.00 23.39 43 SER D O 1
ATOM 1291 N N . HIS D 1 44 ? 70.053 1.817 -6.034 1.00 24.32 44 HIS D N 1
ATOM 1292 C CA . HIS D 1 44 ? 70.475 3.157 -6.445 1.00 23.51 44 HIS D CA 1
ATOM 1293 C C . HIS D 1 44 ? 70.093 3.370 -7.912 1.00 23.79 44 HIS D C 1
ATOM 1294 O O . HIS D 1 44 ? 70.961 3.422 -8.769 1.00 23.70 44 HIS D O 1
ATOM 1301 N N . PRO D 1 45 ? 68.788 3.504 -8.187 1.00 24.29 45 PRO D N 1
ATOM 1302 C CA . PRO D 1 45 ? 68.260 3.504 -9.534 1.00 25.38 45 PRO D CA 1
ATOM 1303 C C . PRO D 1 45 ? 68.230 4.849 -10.254 1.00 25.58 45 PRO D C 1
ATOM 1304 O O . PRO D 1 45 ? 67.831 4.888 -11.404 1.00 26.05 45 PRO D O 1
ATOM 1308 N N . SER D 1 46 ? 68.627 5.929 -9.579 1.00 25.51 46 SER D N 1
ATOM 1309 C CA . SER D 1 46 ? 68.516 7.278 -10.129 1.00 26.24 46 SER D CA 1
ATOM 1310 C C . SER D 1 46 ? 69.880 7.808 -10.542 1.00 25.87 46 SER D C 1
ATOM 1311 O O . SER D 1 46 ? 70.003 8.948 -10.965 1.00 25.91 46 SER D O 1
ATOM 1315 N N . LYS E 1 1 ? 78.726 27.088 33.489 1.00 27.08 1 LYS E N 1
ATOM 1316 C CA . LYS E 1 1 ? 79.141 28.476 33.149 1.00 26.61 1 LYS E CA 1
ATOM 1317 C C . LYS E 1 1 ? 80.094 28.413 31.957 1.00 25.59 1 LYS E C 1
ATOM 1318 O O . LYS E 1 1 ? 81.050 27.635 31.976 1.00 25.47 1 LYS E O 1
ATOM 1324 N N . SER E 1 2 ? 79.816 29.192 30.909 1.00 24.93 2 SER E N 1
ATOM 1325 C CA . SER E 1 2 ? 80.711 29.284 29.773 1.00 24.10 2 SER E CA 1
ATOM 1326 C C . SER E 1 2 ? 81.823 30.309 30.075 1.00 24.13 2 SER E C 1
ATOM 1327 O O . SER E 1 2 ? 81.571 31.355 30.679 1.00 24.57 2 SER E O 1
ATOM 1330 N N . CYS E 1 3 ? 83.047 29.995 29.651 1.00 23.79 3 CYS E N 1
ATOM 1331 C CA . CYS E 1 3 ? 84.212 30.846 29.900 1.00 23.97 3 CYS E CA 1
ATOM 1332 C C . CYS E 1 3 ? 85.054 30.892 28.652 1.00 23.30 3 CYS E C 1
ATOM 1333 O O . CYS E 1 3 ? 85.404 29.837 28.129 1.00 22.99 3 CYS E O 1
ATOM 1336 N N . CYS E 1 4 ? 85.388 32.097 28.186 1.00 23.21 4 CYS E N 1
ATOM 1337 C CA . CYS E 1 4 ? 86.110 32.267 26.921 1.00 22.69 4 CYS E CA 1
ATOM 1338 C C . CYS E 1 4 ? 87.493 32.900 27.067 1.00 23.08 4 CYS E C 1
ATOM 1339 O O . CYS E 1 4 ? 87.735 33.643 28.003 1.00 23.75 4 CYS E O 1
ATOM 1342 N N . ARG E 1 5 ? 88.386 32.589 26.129 1.00 22.78 5 ARG E N 1
ATOM 1343 C CA . ARG E 1 5 ? 89.787 33.016 26.191 1.00 23.26 5 ARG E CA 1
ATOM 1344 C C . ARG E 1 5 ? 89.914 34.536 26.175 1.00 23.66 5 ARG E C 1
ATOM 1345 O O . ARG E 1 5 ? 90.718 35.106 26.913 1.00 24.46 5 ARG E O 1
ATOM 1353 N N . ASN E 1 6 ? 89.114 35.172 2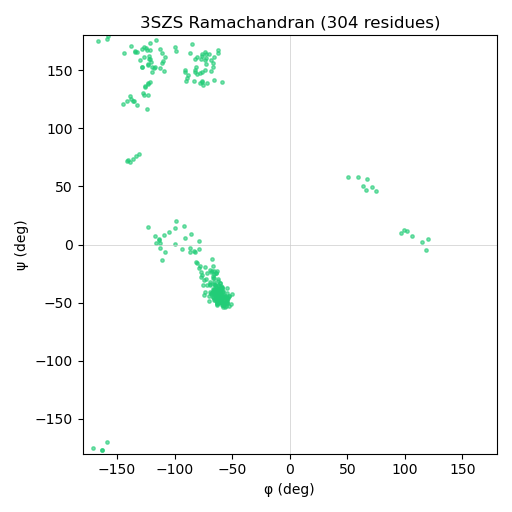5.322 1.00 23.22 6 ASN E N 1
ATOM 1354 C CA . ASN E 1 6 ? 89.129 36.619 25.162 1.00 23.60 6 ASN E CA 1
ATOM 1355 C C . ASN E 1 6 ? 87.795 37.116 24.557 1.00 23.11 6 ASN E C 1
ATOM 1356 O O . ASN E 1 6 ? 86.900 36.315 24.300 1.00 22.54 6 ASN E O 1
ATOM 1361 N N . THR E 1 7 ? 87.654 38.428 24.366 1.00 23.45 7 THR E N 1
ATOM 1362 C CA . THR E 1 7 ? 86.386 38.998 23.884 1.00 23.12 7 THR E CA 1
ATOM 1363 C C . THR E 1 7 ? 85.991 38.492 22.478 1.00 22.35 7 THR E C 1
ATOM 1364 O O . THR E 1 7 ? 84.800 38.314 22.199 1.00 21.97 7 THR E O 1
ATOM 1368 N N . LEU E 1 8 ? 86.965 38.252 21.603 1.00 22.24 8 LEU E N 1
ATOM 1369 C CA . LEU E 1 8 ? 86.643 37.710 20.255 1.00 21.66 8 LEU E CA 1
ATOM 1370 C C . LEU E 1 8 ? 86.154 36.258 20.308 1.00 21.21 8 LEU E C 1
ATOM 1371 O O . LEU E 1 8 ? 85.197 35.885 19.609 1.00 20.84 8 LEU E O 1
ATOM 1376 N N . ALA E 1 9 ? 86.804 35.457 21.154 1.00 21.35 9 ALA E N 1
ATOM 1377 C CA . ALA E 1 9 ? 86.350 34.107 21.462 1.00 21.09 9 ALA E CA 1
ATOM 1378 C C . ALA E 1 9 ? 84.888 34.136 21.899 1.00 21.00 9 ALA E C 1
ATOM 1379 O O . ALA E 1 9 ? 84.096 33.315 21.458 1.00 20.75 9 ALA E O 1
ATOM 1381 N N . ARG E 1 10 ? 84.543 35.096 22.758 1.00 21.35 10 ARG E N 1
ATOM 1382 C CA . ARG E 1 10 ? 83.177 35.217 23.272 1.00 21.42 10 ARG E CA 1
ATOM 1383 C C . ARG E 1 10 ? 82.219 35.629 22.153 1.00 21.27 10 ARG E C 1
ATOM 1384 O O . ARG E 1 10 ? 81.104 35.107 22.079 1.00 21.79 10 ARG E O 1
ATOM 1392 N N . ASN E 1 11 ? 82.641 36.565 21.311 1.00 21.06 11 ASN E N 1
ATOM 1393 C CA . ASN E 1 11 ? 81.877 36.881 20.104 1.00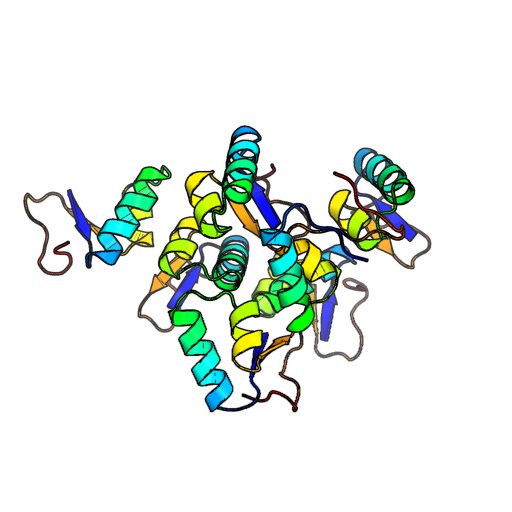 20.82 11 ASN E CA 1
ATOM 1394 C C . ASN E 1 11 ? 81.622 35.630 19.269 1.00 20.50 11 ASN E C 1
ATOM 1395 O O . ASN E 1 11 ? 80.483 35.372 18.879 1.00 20.47 11 ASN E O 1
ATOM 1400 N N . CYS E 1 12 ? 82.673 34.855 19.008 1.00 20.40 12 CYS E N 1
ATOM 1401 C CA . CYS E 1 12 ? 82.541 33.599 18.259 1.00 20.25 12 CYS E CA 1
ATOM 1402 C C . CYS E 1 12 ? 81.555 32.645 18.960 1.00 20.33 12 CYS E C 1
ATOM 1403 O O . CYS E 1 12 ? 80.671 32.060 18.326 1.00 20.38 12 CYS E O 1
ATOM 1406 N N . TYR E 1 13 ? 81.698 32.522 20.275 1.00 20.49 13 TYR E N 1
ATOM 1407 C CA . TYR E 1 13 ? 80.868 31.620 21.057 1.00 20.71 13 TYR E CA 1
ATOM 1408 C C . TYR E 1 13 ? 79.375 31.945 20.965 1.00 20.88 13 TYR E C 1
ATOM 1409 O O . TYR E 1 13 ? 78.550 31.051 20.762 1.00 21.07 13 TYR E O 1
ATOM 1418 N N . ASN E 1 14 ? 79.034 33.218 21.162 1.00 20.93 14 ASN E N 1
ATOM 1419 C CA . ASN E 1 14 ? 77.644 33.633 21.161 1.00 21.18 14 ASN E CA 1
ATOM 1420 C C . ASN E 1 14 ? 77.011 33.384 19.803 1.00 21.09 14 ASN E C 1
ATOM 1421 O O . ASN E 1 14 ? 75.910 32.847 19.719 1.00 21.41 14 ASN E O 1
ATOM 1426 N N . ALA E 1 15 ? 77.722 33.748 18.750 1.00 20.79 15 ALA E N 1
ATOM 1427 C CA . ALA E 1 15 ? 77.209 33.530 17.402 1.00 20.82 15 ALA E CA 1
ATOM 1428 C C . ALA E 1 15 ? 77.076 32.024 17.075 1.00 21.00 15 ALA E C 1
ATOM 1429 O O . ALA E 1 15 ? 76.080 31.595 16.481 1.00 21.35 15 ALA E O 1
ATOM 1431 N N . CYS E 1 16 ? 78.066 31.225 17.472 1.00 20.87 16 CYS E N 1
ATOM 1432 C CA . CYS E 1 16 ? 78.022 29.771 17.239 1.00 21.13 16 CYS E CA 1
ATOM 1433 C C . CYS E 1 16 ? 76.807 29.124 17.917 1.00 21.62 16 CYS E C 1
ATOM 1434 O O . CYS E 1 16 ? 76.120 28.293 17.319 1.00 22.08 16 CYS E O 1
ATOM 1437 N N . ARG E 1 17 ? 76.549 29.512 19.167 1.00 21.67 17 ARG E N 1
ATOM 1438 C CA . ARG E 1 17 ? 75.376 29.037 19.887 1.00 22.25 17 ARG E CA 1
ATOM 1439 C C . ARG E 1 17 ? 74.047 29.537 19.306 1.00 22.61 17 ARG E C 1
ATOM 1440 O O . ARG E 1 17 ? 73.094 28.760 19.200 1.00 23.25 17 ARG E O 1
ATOM 1448 N N . PHE E 1 18 ? 73.979 30.833 18.992 1.00 22.32 18 PHE E N 1
ATOM 1449 C CA . PHE 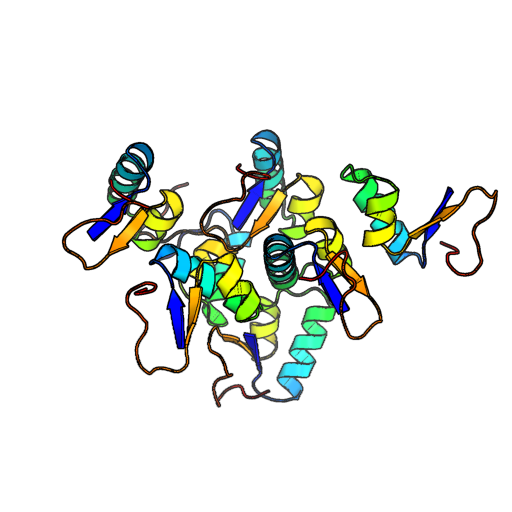E 1 18 ? 72.756 31.425 18.430 1.00 22.68 18 PHE E CA 1
ATOM 1450 C C . PHE E 1 18 ? 72.300 30.665 17.180 1.00 23.04 18 PHE E C 1
ATOM 1451 O O . PHE E 1 18 ? 71.099 30.454 16.971 1.00 23.71 18 PHE E O 1
ATOM 1459 N N . THR E 1 19 ? 73.267 30.217 16.377 1.00 22.73 19 THR E N 1
ATOM 1460 C CA . THR E 1 19 ? 72.984 29.471 15.140 1.00 23.18 19 THR E CA 1
ATOM 1461 C C . THR E 1 19 ? 72.790 27.950 15.314 1.00 23.79 19 THR E C 1
ATOM 1462 O O . THR E 1 19 ? 72.695 27.211 14.327 1.00 24.29 19 THR E O 1
ATOM 1466 N N . GLY E 1 20 ? 72.704 27.490 16.556 1.00 23.89 20 GLY E N 1
ATOM 1467 C CA . GLY E 1 20 ? 72.328 26.109 16.851 1.00 24.64 20 GLY E CA 1
ATOM 1468 C C . GLY E 1 20 ? 73.484 25.235 17.320 1.00 24.38 20 GLY E C 1
ATOM 1469 O O . GLY E 1 20 ? 73.322 24.026 17.465 1.00 25.03 20 GLY E O 1
ATOM 1470 N N . GLY E 1 21 ? 74.646 25.836 17.560 1.00 23.54 21 GLY E N 1
ATOM 1471 C CA . GLY E 1 21 ? 75.828 25.074 17.964 1.00 23.31 21 GLY E CA 1
ATOM 1472 C C . GLY E 1 21 ? 75.722 24.557 19.380 1.00 23.56 21 GLY E C 1
ATOM 1473 O O . GLY E 1 21 ? 75.236 25.267 20.261 1.00 23.54 21 GLY E O 1
ATOM 1474 N N . SER E 1 22 ? 76.151 23.317 19.605 1.00 23.92 22 SER E N 1
ATOM 1475 C CA . SER E 1 22 ? 76.178 22.742 20.968 1.00 24.25 22 SER E CA 1
ATOM 1476 C C . SER E 1 22 ? 77.304 23.357 21.763 1.00 23.59 22 SER E C 1
ATOM 1477 O O . SER E 1 22 ? 78.216 23.966 21.200 1.00 22.94 22 SER E O 1
ATOM 1480 N N . GLN E 1 23 ? 77.263 23.154 23.075 1.00 23.89 23 GLN E N 1
ATOM 1481 C CA . GLN E 1 23 ? 78.298 23.703 23.937 1.00 23.47 23 GLN E CA 1
ATOM 1482 C C . GLN E 1 23 ? 79.685 23.121 23.614 1.00 23.17 23 GLN E C 1
ATOM 1483 O O . GLN E 1 23 ? 80.639 23.868 23.531 1.00 22.64 23 GLN E O 1
ATOM 1489 N N . PRO E 1 24 ? 79.787 21.795 23.386 1.00 23.61 24 PRO E N 1
ATOM 1490 C CA . PRO E 1 24 ? 81.091 21.252 23.007 1.00 23.39 24 PRO E CA 1
ATOM 1491 C C . PRO E 1 24 ? 81.630 21.776 21.648 1.00 22.86 24 PRO E C 1
ATOM 1492 O O . PRO E 1 24 ? 82.801 22.155 21.537 1.00 22.46 24 PRO E O 1
ATOM 1496 N N . THR E 1 25 ? 80.773 21.816 20.642 1.00 22.98 25 THR E N 1
ATOM 1497 C CA . THR E 1 25 ? 81.158 22.345 19.344 1.00 22.63 25 THR E CA 1
ATOM 1498 C C . THR E 1 25 ? 81.680 23.781 19.478 1.00 21.96 25 THR E C 1
ATOM 1499 O O . THR E 1 25 ? 82.793 24.093 19.089 1.00 21.66 25 THR E O 1
ATOM 1503 N N . CYS E 1 26 ? 80.878 24.635 20.098 1.00 21.87 26 CYS E N 1
ATOM 1504 C CA . CYS E 1 26 ? 81.223 26.046 20.242 1.00 21.39 26 CYS E CA 1
ATOM 1505 C C . CYS E 1 26 ? 82.462 26.299 21.130 1.00 21.25 26 CYS E C 1
ATOM 1506 O O . CYS E 1 26 ? 83.240 27.218 20.856 1.00 20.94 26 CYS E O 1
ATOM 1509 N N . GLY E 1 27 ? 82.650 25.472 22.154 1.00 21.55 27 GLY E N 1
ATOM 1510 C CA . GLY E 1 27 ? 83.858 25.560 22.990 1.00 21.61 27 GLY E CA 1
ATOM 1511 C C . GLY E 1 27 ? 85.100 25.291 22.140 1.00 21.39 27 GLY E C 1
ATOM 1512 O O . GLY E 1 27 ? 86.037 26.081 22.133 1.00 21.24 27 GLY E O 1
ATOM 1513 N N . ILE E 1 28 ? 85.082 24.195 21.384 1.00 21.54 28 ILE E N 1
ATOM 1514 C CA . ILE E 1 28 ? 86.230 23.815 20.540 1.00 21.53 28 ILE E CA 1
ATOM 1515 C C . ILE E 1 28 ? 86.468 24.881 19.471 1.00 21.22 28 ILE E C 1
ATOM 1516 O O . ILE E 1 28 ? 87.599 25.307 19.261 1.00 21.18 28 ILE E O 1
ATOM 1521 N N . LEU E 1 29 ? 85.390 25.321 18.826 1.00 21.10 29 LEU E N 1
ATOM 1522 C CA . LEU E 1 29 ? 85.492 26.263 17.705 1.00 20.91 29 LEU E CA 1
ATOM 1523 C C . LEU E 1 29 ? 86.147 27.578 18.143 1.00 20.68 29 LEU E C 1
ATOM 1524 O O . LEU E 1 29 ? 86.989 28.133 17.436 1.00 20.68 29 LEU E O 1
ATOM 1529 N N . CYS E 1 30 ? 85.755 28.047 19.322 1.00 20.63 30 CYS E N 1
ATOM 1530 C CA . CYS E 1 30 ? 85.990 29.433 19.727 1.00 20.56 30 CYS E CA 1
ATOM 1531 C C . CYS E 1 30 ? 86.977 29.621 20.888 1.00 20.79 30 CYS E C 1
ATOM 1532 O O . CYS E 1 30 ? 87.189 30.765 21.309 1.00 20.89 30 CYS E O 1
ATOM 1535 N N . ASP E 1 31 ? 87.548 28.531 21.401 1.00 20.97 31 ASP E N 1
ATOM 1536 C CA . ASP E 1 31 ? 88.460 28.581 22.556 1.00 21.32 31 ASP E CA 1
ATOM 1537 C C . ASP E 1 31 ? 87.697 29.017 23.814 1.00 21.52 31 ASP E C 1
ATOM 1538 O O . ASP E 1 31 ? 88.141 29.908 24.566 1.00 21.92 31 ASP E O 1
ATOM 1543 N N . CYS E 1 32 ? 86.534 28.401 24.020 1.00 21.46 32 CYS E N 1
ATOM 1544 C CA . CYS E 1 32 ? 85.766 28.563 25.263 1.00 21.79 32 CYS E CA 1
ATOM 1545 C C . CYS E 1 32 ? 85.575 27.207 25.974 1.00 22.12 32 CYS E C 1
ATOM 1546 O O . CYS E 1 32 ? 85.595 26.159 25.338 1.00 22.01 32 CYS E O 1
ATOM 1549 N N . ILE E 1 33 ? 85.428 27.236 27.296 1.00 22.63 33 ILE E N 1
ATOM 1550 C CA . ILE E 1 33 ? 85.204 26.034 28.088 1.00 23.09 33 ILE E CA 1
ATOM 1551 C C . ILE E 1 33 ? 83.916 26.183 28.904 1.00 23.51 33 ILE E C 1
ATOM 1552 O O . ILE E 1 33 ? 83.372 27.274 29.017 1.00 23.50 33 ILE E O 1
ATOM 1557 N N . HIS E 1 34 ? 83.445 25.075 29.472 1.00 23.99 34 HIS E N 1
ATOM 1558 C CA . HIS E 1 34 ? 82.270 25.072 30.331 1.00 24.60 34 HIS E CA 1
ATOM 1559 C C . HIS E 1 34 ? 82.621 24.479 31.687 1.00 25.42 34 HIS E C 1
ATOM 1560 O O . HIS E 1 34 ? 83.020 23.328 31.771 1.00 25.86 34 HIS E O 1
ATOM 1567 N N . VAL E 1 35 ? 82.509 25.285 32.733 1.00 25.98 35 VAL E N 1
ATOM 1568 C CA . VAL E 1 35 ? 82.877 24.858 34.085 1.00 26.91 35 VAL E CA 1
ATOM 1569 C C . VAL E 1 35 ? 81.646 24.772 34.971 1.00 27.79 35 VAL E C 1
ATOM 1570 O O . VAL E 1 35 ? 80.567 25.208 34.582 1.00 27.66 35 VAL E O 1
ATOM 1574 N N . THR E 1 36 ? 81.810 24.161 36.147 1.00 28.76 36 THR E N 1
ATOM 1575 C CA . THR E 1 36 ? 80.717 24.004 37.105 1.00 29.83 36 THR E CA 1
ATOM 1576 C C . THR E 1 36 ? 80.968 24.813 38.383 1.00 30.80 36 THR E C 1
ATOM 1577 O O . THR E 1 36 ? 80.199 24.749 39.335 1.00 31.93 36 THR E O 1
ATOM 1581 N N . THR E 1 37 ? 82.051 25.585 38.384 1.00 30.71 37 THR E N 1
ATOM 1582 C CA . THR E 1 37 ? 82.315 26.573 39.419 1.00 31.44 37 THR E CA 1
ATOM 1583 C C . THR E 1 37 ? 81.503 27.840 39.143 1.00 31.67 37 THR E C 1
ATOM 1584 O O . THR E 1 37 ? 81.053 28.089 38.009 1.00 30.28 37 THR E O 1
ATOM 1588 N N . THR E 1 38 ? 81.347 28.644 40.184 1.00 33.37 38 THR E N 1
ATOM 1589 C CA . THR E 1 38 ? 80.635 29.916 40.110 1.00 34.26 38 THR E CA 1
ATOM 1590 C C . THR E 1 38 ? 81.464 30.956 39.356 1.00 33.94 38 THR E C 1
ATOM 1591 O O . THR E 1 38 ? 80.907 31.841 38.680 1.00 34.42 38 THR E O 1
ATOM 1595 N N . THR E 1 39 ? 82.793 30.833 39.426 1.00 33.99 39 THR E N 1
ATOM 1596 C CA . THR E 1 39 ? 83.688 31.711 38.647 1.00 33.32 39 THR E CA 1
ATOM 1597 C C . THR E 1 39 ? 84.410 31.001 37.517 1.00 31.16 39 THR E C 1
ATOM 1598 O O . THR E 1 39 ? 84.590 29.783 37.544 1.00 30.86 39 THR E O 1
ATOM 1602 N N . CYS E 1 40 ? 84.843 31.782 36.532 1.00 29.96 40 CYS E N 1
ATOM 1603 C CA . CYS E 1 40 ? 85.676 31.268 35.449 1.00 28.65 40 CYS E CA 1
ATOM 1604 C C . CYS E 1 40 ? 87.137 31.222 35.914 1.00 28.80 40 CYS E C 1
ATOM 1605 O O . CYS E 1 40 ? 87.545 32.023 36.765 1.00 29.92 40 CYS E O 1
ATOM 1608 N N . PRO E 1 41 ? 87.921 30.255 35.404 1.00 28.16 41 PRO E N 1
ATOM 1609 C CA . PRO E 1 41 ? 89.330 30.268 35.782 1.00 28.76 41 PRO E CA 1
ATOM 1610 C C . PRO E 1 41 ? 90.073 31.349 35.017 1.00 28.55 41 PRO E C 1
ATOM 1611 O O . PRO E 1 41 ? 89.601 31.807 33.947 1.00 27.67 41 PRO E O 1
ATOM 1615 N N . SER E 1 42 ? 91.247 31.711 35.513 1.00 29.42 42 SER E N 1
ATOM 1616 C CA . SER E 1 42 ? 91.970 32.861 34.968 1.00 29.66 42 SER E CA 1
ATOM 1617 C C . SER E 1 42 ? 92.439 32.646 33.540 1.00 28.53 42 SER E C 1
ATOM 1618 O O . SER E 1 42 ? 92.713 33.609 32.839 1.00 29.73 42 SER E O 1
ATOM 1621 N N . SER E 1 43 ? 92.498 31.397 33.083 1.00 27.98 43 SER E N 1
ATOM 1622 C CA . SER E 1 43 ? 92.790 31.097 31.672 1.00 26.86 43 SER E CA 1
ATOM 1623 C C . SER E 1 43 ? 91.710 31.566 30.671 1.00 25.93 43 SER E C 1
ATOM 1624 O O . SER E 1 43 ? 91.999 31.790 29.488 1.00 25.37 43 SER E O 1
ATOM 1627 N N . HIS E 1 44 ? 90.474 31.696 31.137 1.00 25.86 44 HIS E N 1
ATOM 1628 C CA . HIS E 1 44 ? 89.350 32.066 30.279 1.00 25.09 44 HIS E CA 1
ATOM 1629 C C . HIS E 1 44 ? 88.524 33.152 30.956 1.00 25.67 44 HIS E C 1
ATOM 1630 O O . HIS E 1 44 ? 87.454 32.874 31.477 1.00 26.36 44 HIS E O 1
ATOM 1637 N N . PRO E 1 45 ? 89.020 34.401 30.952 1.00 26.43 45 PRO E N 1
ATOM 1638 C CA . PRO E 1 45 ? 88.383 35.473 31.723 1.00 27.24 45 PRO E CA 1
ATOM 1639 C C . PRO E 1 45 ? 87.311 36.282 30.975 1.00 26.71 45 PRO E C 1
ATOM 1640 O O . PRO E 1 45 ? 86.807 37.260 31.519 1.00 27.50 45 PRO E O 1
ATOM 1644 N N . SER E 1 46 ? 86.973 35.890 29.751 1.00 25.46 46 SER E N 1
ATOM 1645 C CA . SER E 1 46 ? 86.026 36.663 28.943 1.00 25.26 46 SER E CA 1
ATOM 1646 C C . SER E 1 46 ? 84.800 35.835 28.575 1.00 24.85 46 SER E C 1
ATOM 1647 O O . SER E 1 46 ? 84.085 36.174 27.623 1.00 24.40 46 SER E O 1
ATOM 1651 N N . LYS F 1 1 ? 90.768 48.438 27.382 1.00 31.66 1 LYS F N 1
ATOM 1652 C CA . LYS F 1 1 ? 92.056 48.581 26.635 1.00 30.29 1 LYS F CA 1
ATOM 1653 C C . LYS F 1 1 ? 92.077 47.648 25.434 1.00 27.88 1 LYS F C 1
ATOM 1654 O O . LYS F 1 1 ? 91.918 46.430 25.593 1.00 28.00 1 LYS F O 1
ATOM 1660 N N . SER F 1 2 ? 92.271 48.203 24.236 1.00 25.79 2 SER F N 1
ATOM 1661 C CA . SER F 1 2 ? 92.378 47.377 23.042 1.00 23.48 2 SER F CA 1
ATOM 1662 C C . SER F 1 2 ? 93.765 46.738 22.936 1.00 22.59 2 SER F C 1
ATOM 1663 O O . SER F 1 2 ? 94.775 47.312 23.355 1.00 22.99 2 SER F O 1
ATOM 1666 N N . CYS F 1 3 ? 93.786 45.538 22.367 1.00 20.82 3 CYS F N 1
ATOM 1667 C CA . CYS F 1 3 ? 94.997 44.755 22.211 1.00 20.59 3 CYS F CA 1
ATOM 1668 C C . CYS F 1 3 ? 94.887 44.089 20.852 1.00 19.15 3 CYS F C 1
ATOM 1669 O O . CYS F 1 3 ? 93.923 43.380 20.588 1.00 18.35 3 CYS F O 1
ATOM 1672 N N . CYS F 1 4 ? 95.874 44.313 20.006 1.00 19.91 4 CYS F N 1
ATOM 1673 C CA . CYS F 1 4 ? 95.758 43.966 18.593 1.00 19.75 4 CYS F CA 1
ATOM 1674 C C . CYS F 1 4 ? 96.807 42.943 18.144 1.00 20.61 4 CYS F C 1
ATOM 1675 O O . CYS F 1 4 ? 97.920 42.883 18.675 1.00 21.23 4 CYS F O 1
ATOM 1678 N N . ARG F 1 5 ? 96.420 42.124 17.171 1.00 21.18 5 ARG F N 1
ATOM 1679 C CA . ARG F 1 5 ? 97.243 41.002 16.687 1.00 23.19 5 ARG F CA 1
ATOM 1680 C C . ARG F 1 5 ? 98.666 41.417 16.358 1.00 23.51 5 ARG F C 1
ATOM 1681 O O . ARG F 1 5 ? 99.616 40.700 16.674 1.00 23.94 5 ARG F O 1
ATOM 1689 N N . ASN F 1 6 ? 98.791 42.573 15.711 1.00 22.86 6 ASN F N 1
ATOM 1690 C CA . ASN F 1 6 ? 100.066 43.062 15.201 1.00 24.11 6 ASN F CA 1
ATOM 1691 C C . ASN F 1 6 ? 99.885 44.501 14.725 1.00 23.68 6 ASN F C 1
ATOM 1692 O O . ASN F 1 6 ? 98.808 45.076 14.904 1.00 22.86 6 ASN F O 1
ATOM 1697 N N . THR F 1 7 ? 100.925 45.083 14.136 1.00 23.67 7 THR F N 1
ATOM 1698 C CA . THR F 1 7 ? 100.892 46.502 13.786 1.00 23.64 7 THR F CA 1
ATOM 1699 C C . THR F 1 7 ? 99.837 46.810 12.715 1.00 22.71 7 THR F C 1
ATOM 1700 O O . THR F 1 7 ? 99.206 47.869 12.735 1.00 22.54 7 THR F O 1
ATOM 1704 N N . LEU F 1 8 ? 99.633 45.881 11.793 1.00 22.81 8 LEU F N 1
ATOM 1705 C CA . LEU F 1 8 ? 98.537 46.004 10.844 1.00 23.18 8 LEU F CA 1
ATOM 1706 C C . LEU F 1 8 ? 97.219 46.133 11.586 1.00 21.03 8 LEU F C 1
ATOM 1707 O O . LEU F 1 8 ? 96.422 47.017 11.313 1.00 21.16 8 LEU F O 1
ATOM 1712 N N . ALA F 1 9 ? 96.989 45.220 12.507 1.00 20.22 9 ALA F N 1
ATOM 1713 C CA . ALA F 1 9 ? 95.743 45.193 13.279 1.00 18.90 9 ALA F CA 1
ATOM 1714 C C . ALA F 1 9 ? 95.541 46.457 14.123 1.00 17.83 9 ALA F C 1
ATOM 1715 O O . ALA F 1 9 ? 94.428 46.981 14.251 1.00 17.91 9 ALA F O 1
ATOM 1717 N N . ARG F 1 10 ? 96.625 46.960 14.685 1.00 17.87 10 ARG F N 1
ATOM 1718 C CA . ARG F 1 10 ? 96.569 48.206 15.435 1.00 17.87 10 ARG F CA 1
ATOM 1719 C C . ARG F 1 10 ? 96.237 49.415 14.519 1.00 17.95 10 ARG F C 1
ATOM 1720 O O . ARG F 1 10 ? 95.388 50.234 14.860 1.00 17.25 10 ARG F O 1
ATOM 1728 N N . ASN F 1 11 ? 96.884 49.508 13.360 1.00 18.07 11 ASN F N 1
ATOM 1729 C CA . ASN F 1 11 ? 96.605 50.632 12.436 1.00 19.32 11 ASN F CA 1
ATOM 1730 C C . ASN F 1 11 ? 95.145 50.546 11.944 1.00 19.21 11 ASN F C 1
ATOM 1731 O O . ASN F 1 11 ? 94.466 51.566 11.766 1.00 19.07 11 ASN F O 1
ATOM 1736 N N . CYS F 1 12 ? 94.688 49.315 11.704 1.00 19.66 12 CYS F N 1
ATOM 1737 C CA . CYS F 1 12 ? 93.318 49.045 11.269 1.00 19.51 12 CYS F CA 1
ATOM 1738 C C . CYS F 1 12 ? 92.356 49.523 12.353 1.00 19.28 12 CYS F C 1
ATOM 1739 O O . CYS F 1 12 ? 91.416 50.264 12.078 1.00 20.25 12 CYS F O 1
ATOM 1742 N N . TYR F 1 13 ? 92.622 49.124 13.592 1.00 19.08 13 TYR F N 1
ATOM 1743 C CA . TYR F 1 13 ? 91.773 49.480 14.720 1.00 18.91 13 TYR F CA 1
ATOM 1744 C C . TYR F 1 13 ? 91.723 50.980 14.974 1.00 19.76 13 TYR F C 1
ATOM 1745 O O . TYR F 1 13 ? 90.645 51.541 15.217 1.00 20.03 13 TYR F O 1
ATOM 1754 N N . ASN F 1 14 ? 92.889 51.630 14.943 1.00 20.45 14 ASN F N 1
ATOM 1755 C CA . ASN F 1 14 ? 92.962 53.088 15.122 1.00 21.03 14 ASN F CA 1
ATOM 1756 C C . ASN F 1 14 ? 92.068 53.851 14.139 1.00 21.60 14 ASN F C 1
ATOM 1757 O O . ASN F 1 14 ? 91.270 54.719 14.533 1.00 21.95 14 ASN F O 1
ATOM 1762 N N . ALA F 1 15 ? 92.196 53.508 12.859 1.00 21.85 15 ALA F N 1
ATOM 1763 C CA . ALA F 1 15 ? 91.407 54.120 11.790 1.00 22.61 15 ALA F CA 1
ATOM 1764 C C . ALA F 1 15 ? 89.920 53.771 11.934 1.00 23.16 15 ALA F C 1
ATOM 1765 O O . ALA F 1 15 ? 89.056 54.645 11.821 1.00 24.87 15 ALA F O 1
ATOM 1767 N N . CYS F 1 16 ? 89.637 52.496 12.177 1.00 22.28 16 CYS F N 1
ATOM 1768 C CA . CYS F 1 16 ? 88.271 52.007 12.315 1.00 23.15 16 CYS F CA 1
ATOM 1769 C C . CYS F 1 16 ? 87.486 52.801 13.357 1.00 23.71 16 CYS F C 1
ATOM 1770 O O . CYS F 1 16 ? 86.343 53.189 13.120 1.00 24.74 16 CYS F O 1
ATOM 1773 N N . ARG F 1 17 ? 88.112 53.037 14.506 1.00 22.98 17 ARG F N 1
ATOM 1774 C CA . ARG F 1 17 ? 87.488 53.809 15.576 1.00 24.07 17 ARG F CA 1
ATOM 1775 C C . ARG F 1 17 ? 87.178 55.249 15.156 1.00 25.13 17 ARG F C 1
ATOM 1776 O O . ARG F 1 17 ? 86.103 55.770 15.463 1.00 26.07 17 ARG F O 1
ATOM 1784 N N . PHE F 1 18 ? 88.088 55.883 14.426 1.00 24.39 18 PHE F N 1
ATOM 1785 C CA . PHE F 1 18 ? 87.838 57.244 13.968 1.00 26.10 18 PHE F CA 1
ATOM 1786 C C . PHE F 1 18 ? 86.619 57.277 13.067 1.00 27.86 18 PHE F C 1
ATOM 1787 O O . PHE F 1 18 ? 85.788 58.172 13.197 1.00 29.21 18 PHE F O 1
ATOM 1795 N N . THR F 1 19 ? 86.524 56.295 12.163 1.00 27.87 19 THR F N 1
ATOM 1796 C CA . THR F 1 19 ? 85.450 56.247 11.174 1.00 30.16 19 THR F CA 1
ATOM 1797 C C . THR F 1 19 ? 84.094 55.995 11.823 1.00 31.07 19 THR F C 1
ATOM 1798 O O . THR F 1 19 ? 83.071 56.142 11.172 1.00 32.71 19 THR F O 1
ATOM 1802 N N . GLY F 1 20 ? 84.094 55.601 13.098 1.00 30.69 20 GLY F N 1
ATOM 1803 C CA . GLY F 1 20 ? 82.869 55.506 13.896 1.00 32.16 20 GLY F CA 1
ATOM 1804 C C . GLY F 1 20 ? 82.520 54.113 14.404 1.00 31.56 20 GLY F C 1
ATOM 1805 O O . GLY F 1 20 ? 81.569 53.962 15.177 1.00 33.42 20 GLY F O 1
ATOM 1806 N N . GLY F 1 21 ? 83.287 53.100 14.001 1.00 29.30 21 GLY F N 1
ATOM 1807 C CA . GLY F 1 21 ? 83.009 51.730 14.404 1.00 28.63 21 GLY F CA 1
ATOM 1808 C C . GLY F 1 21 ? 83.018 51.543 15.911 1.00 28.60 21 GLY F C 1
ATOM 1809 O O . GLY F 1 21 ? 83.859 52.104 16.607 1.00 28.08 21 GLY F O 1
ATOM 1810 N N . SER F 1 22 ? 82.079 50.744 16.406 1.00 29.70 22 SER F N 1
ATOM 1811 C CA . SER F 1 22 ? 82.055 50.332 17.810 1.00 30.14 22 SER F CA 1
ATOM 1812 C C . SER F 1 22 ? 83.301 49.523 18.165 1.00 28.01 22 SER F C 1
ATOM 1813 O O . SER F 1 22 ? 84.060 49.087 17.290 1.00 25.54 22 SER F O 1
ATOM 1816 N N . GLN F 1 23 ? 83.514 49.324 19.454 1.00 28.12 23 GLN F N 1
ATOM 1817 C CA . GLN F 1 23 ? 84.657 48.529 19.893 1.00 27.25 23 GLN F CA 1
ATOM 1818 C C . GLN F 1 23 ? 84.596 47.083 19.373 1.00 26.13 23 GLN F C 1
ATOM 1819 O O . GLN F 1 23 ? 85.581 46.595 18.854 1.00 24.44 23 GLN F O 1
ATOM 1825 N N . PRO F 1 24 ? 83.451 46.389 19.531 1.00 27.78 24 PRO F N 1
ATOM 1826 C CA . PRO F 1 24 ? 83.333 45.044 18.950 1.00 26.94 24 PRO F CA 1
ATOM 1827 C C . PRO F 1 24 ? 83.464 44.992 17.431 1.00 26.43 24 PRO F C 1
ATOM 1828 O O . PRO F 1 24 ? 84.132 44.095 16.900 1.00 25.61 24 PRO F O 1
ATOM 1832 N N . THR F 1 25 ? 82.842 45.944 16.732 1.00 26.90 25 THR F N 1
ATOM 1833 C CA . THR F 1 25 ? 82.965 46.027 15.268 1.00 25.93 25 THR F CA 1
ATOM 1834 C C . THR F 1 25 ? 84.421 46.165 14.822 1.00 24.30 25 THR F C 1
ATOM 1835 O O . THR F 1 25 ? 84.875 45.486 13.875 1.00 23.24 25 THR F O 1
ATOM 1839 N N . CYS F 1 26 ? 85.150 47.058 15.482 1.00 23.39 26 CYS F N 1
ATOM 1840 C CA . CYS F 1 26 ? 86.545 47.291 15.133 1.00 22.46 26 CYS F CA 1
ATOM 1841 C C . CYS F 1 26 ? 87.410 46.146 15.640 1.00 21.51 26 CYS F C 1
ATOM 1842 O O . CYS F 1 26 ? 88.364 45.783 14.994 1.00 20.95 26 CYS F O 1
ATOM 1845 N N . GLY F 1 27 ? 87.060 45.582 16.796 1.00 22.33 27 GLY F N 1
ATOM 1846 C CA . GLY F 1 27 ? 87.700 44.347 17.280 1.00 21.79 27 GLY F CA 1
ATOM 1847 C C . GLY F 1 27 ? 87.636 43.207 16.264 1.00 21.42 27 GLY F C 1
ATOM 1848 O O . GLY F 1 27 ? 88.644 42.542 15.981 1.00 20.94 27 GLY F O 1
ATOM 1849 N N . ILE F 1 28 ? 86.450 43.013 15.692 1.00 22.07 28 ILE F N 1
ATOM 1850 C CA . ILE F 1 28 ? 86.176 41.907 14.772 1.00 22.37 28 ILE F CA 1
ATOM 1851 C C . ILE F 1 28 ? 86.810 42.159 13.398 1.00 22.44 28 ILE F C 1
ATOM 1852 O O . ILE F 1 28 ? 87.405 41.266 12.815 1.00 23.13 28 ILE F O 1
ATOM 1857 N N . LEU F 1 29 ? 86.695 43.381 12.899 1.00 22.65 29 LEU F N 1
ATOM 1858 C CA . LEU F 1 29 ? 87.322 43.761 11.640 1.00 23.27 29 LEU F CA 1
ATOM 1859 C C . LEU F 1 29 ? 88.857 43.631 11.664 1.00 22.54 29 LEU F C 1
ATOM 1860 O O . LEU F 1 29 ? 89.447 43.187 10.685 1.00 23.68 29 LEU F O 1
ATOM 1865 N N . CYS F 1 30 ? 89.490 44.019 12.774 1.00 21.68 30 CYS F N 1
ATOM 1866 C CA . CYS F 1 30 ? 90.951 44.243 12.814 1.00 20.93 30 CYS F CA 1
ATOM 1867 C C . CYS F 1 30 ? 91.719 43.247 13.695 1.00 20.99 30 CYS F C 1
ATOM 1868 O O . CYS F 1 30 ? 92.941 43.374 13.866 1.00 21.62 30 CYS F O 1
ATOM 1871 N N . ASP F 1 31 ? 91.002 42.266 14.239 1.00 20.15 31 ASP F N 1
ATOM 1872 C CA . ASP F 1 31 ? 91.553 41.248 15.119 1.00 20.10 31 ASP F CA 1
ATOM 1873 C C . ASP F 1 31 ? 92.175 41.869 16.353 1.00 19.30 31 ASP F C 1
ATOM 1874 O O . ASP F 1 31 ? 93.366 41.699 16.624 1.00 19.41 31 ASP F O 1
ATOM 1879 N N . CYS F 1 32 ? 91.354 42.606 17.088 1.00 18.67 32 CYS F N 1
ATOM 1880 C CA . CYS F 1 32 ? 91.766 43.137 18.371 1.00 19.07 32 CYS F CA 1
ATOM 1881 C C . CYS F 1 32 ? 90.809 42.667 19.426 1.00 18.98 32 CYS F C 1
ATOM 1882 O O . CYS F 1 32 ? 89.599 42.626 19.196 1.00 19.60 32 CYS F O 1
ATOM 1885 N N . ILE F 1 33 ? 91.359 42.304 20.581 1.00 18.64 33 ILE F N 1
ATOM 1886 C CA . ILE F 1 33 ? 90.578 41.982 21.755 1.00 18.81 33 ILE F CA 1
ATOM 1887 C C . ILE F 1 33 ? 90.546 43.187 22.697 1.00 19.74 33 ILE F C 1
ATOM 1888 O O . ILE F 1 33 ? 91.287 44.176 22.504 1.00 20.07 33 ILE F O 1
ATOM 1893 N N . HIS F 1 34 ? 89.698 43.108 23.717 1.00 20.79 34 HIS F N 1
ATOM 1894 C CA . HIS F 1 34 ? 89.617 44.148 24.729 1.00 21.81 34 HIS F CA 1
ATOM 1895 C C . HIS F 1 34 ? 89.777 43.520 26.088 1.00 23.51 34 HIS F C 1
ATOM 1896 O O . HIS F 1 34 ? 89.089 42.546 26.400 1.00 23.80 34 HIS F O 1
ATOM 1903 N N . VAL F 1 35 ? 90.696 44.070 26.886 1.00 24.50 35 VAL F N 1
ATOM 1904 C CA . VAL F 1 35 ? 91.026 43.514 28.190 1.00 26.54 35 VAL F CA 1
ATOM 1905 C C . VAL F 1 35 ? 90.915 44.573 29.276 1.00 29.10 35 VAL F C 1
ATOM 1906 O O . VAL F 1 35 ? 90.934 45.773 29.008 1.00 28.42 35 VAL F O 1
ATOM 1910 N N . THR F 1 36 ? 90.811 44.112 30.519 1.00 31.96 36 THR F N 1
ATOM 1911 C CA . THR F 1 36 ? 90.730 45.007 31.664 1.00 35.67 36 THR F CA 1
ATOM 1912 C C . THR F 1 36 ? 92.015 44.959 32.471 1.00 38.30 36 THR F C 1
ATOM 1913 O O . THR F 1 36 ? 92.094 45.521 33.575 1.00 40.81 36 THR F O 1
ATOM 1917 N N . THR F 1 37 ? 93.022 44.279 31.939 1.00 37.86 37 THR F N 1
ATOM 1918 C CA . THR F 1 37 ? 94.329 44.258 32.589 1.00 39.75 37 THR F CA 1
ATOM 1919 C C . THR F 1 37 ? 95.097 45.474 32.088 1.00 40.10 37 THR F C 1
ATOM 1920 O O . THR F 1 37 ? 94.729 46.078 31.069 1.00 37.12 37 THR F O 1
ATOM 1924 N N . THR F 1 38 ? 96.170 45.806 32.797 1.00 42.63 38 THR F N 1
ATOM 1925 C CA . THR F 1 38 ? 96.993 46.967 32.473 1.00 43.77 38 THR F CA 1
ATOM 1926 C C . THR F 1 38 ? 97.854 46.733 31.218 1.00 41.59 38 THR F C 1
ATOM 1927 O O . THR F 1 38 ? 98.318 47.697 30.599 1.00 42.16 38 THR F O 1
ATOM 1931 N N . THR F 1 39 ? 98.059 45.467 30.839 1.00 39.81 39 THR F N 1
ATOM 1932 C CA . THR F 1 39 ? 98.867 45.126 29.665 1.00 37.48 39 THR F CA 1
ATOM 1933 C C . THR F 1 39 ? 98.193 44.069 28.798 1.00 34.57 39 THR F C 1
ATOM 1934 O O . THR F 1 39 ? 97.264 43.384 29.231 1.00 34.55 39 THR F O 1
ATOM 1938 N N . CYS F 1 40 ? 98.701 43.922 27.582 1.00 31.81 40 CYS F N 1
ATOM 1939 C CA . CYS F 1 40 ? 98.142 42.987 26.638 1.00 29.47 40 CYS F CA 1
ATOM 1940 C C . CYS F 1 40 ? 98.794 41.613 26.729 1.00 29.58 40 CYS F C 1
ATOM 1941 O O . CYS F 1 40 ? 99.979 41.506 27.054 1.00 30.42 40 CYS F O 1
ATOM 1944 N N . PRO F 1 41 ? 98.014 40.553 26.438 1.00 28.20 41 PRO F N 1
ATOM 1945 C CA . PRO F 1 41 ? 98.559 39.205 26.333 1.00 28.59 41 PRO F CA 1
ATOM 1946 C C . PRO F 1 41 ? 99.301 39.012 25.011 1.00 27.45 41 PRO F C 1
ATOM 1947 O O . PRO F 1 41 ? 99.113 39.809 24.091 1.00 26.87 41 PRO F O 1
ATOM 1951 N N . SER F 1 42 ? 100.125 37.966 24.922 1.00 28.43 42 SER F N 1
ATOM 1952 C CA . SER F 1 42 ? 100.997 37.753 23.755 1.00 28.29 42 SER F CA 1
ATOM 1953 C C . SER F 1 42 ? 100.226 37.388 22.483 1.00 26.90 42 SER F C 1
ATOM 1954 O O . SER F 1 42 ? 100.729 37.585 21.361 1.00 26.63 42 SER F O 1
ATOM 1957 N N . SER F 1 43 ? 99.007 36.869 22.637 1.00 25.78 43 SER F N 1
ATOM 1958 C CA . SER F 1 43 ? 98.163 36.624 21.475 1.00 25.22 43 SER F CA 1
ATOM 1959 C C . SER F 1 43 ? 97.872 37.928 20.708 1.00 23.28 43 SER F C 1
ATOM 1960 O O . SER F 1 43 ? 97.735 37.932 19.475 1.00 23.43 43 SER F O 1
ATOM 1963 N N . HIS F 1 44 ? 97.776 39.032 21.444 1.00 23.03 44 HIS F N 1
ATOM 1964 C CA . HIS F 1 44 ? 97.402 40.330 20.877 1.00 21.47 44 HIS F CA 1
ATOM 1965 C C . HIS F 1 44 ? 98.227 41.457 21.536 1.00 22.40 44 HIS F C 1
ATOM 1966 O O . HIS F 1 44 ? 97.704 42.242 22.337 1.00 21.52 44 HIS F O 1
ATOM 1973 N N . PRO F 1 45 ? 99.532 41.532 21.204 1.00 23.09 45 PRO F N 1
ATOM 1974 C CA . PRO F 1 45 ? 100.485 42.346 21.975 1.00 24.43 45 PRO F CA 1
ATOM 1975 C C . PRO F 1 45 ? 100.420 43.853 21.699 1.00 23.99 45 PRO F C 1
ATOM 1976 O O . PRO F 1 45 ? 100.861 44.657 22.534 1.00 24.27 45 PRO F O 1
ATOM 1980 N N . SER F 1 46 ? 99.822 44.209 20.567 1.00 22.12 46 SER F N 1
ATOM 1981 C CA . SER F 1 46 ? 99.974 45.528 19.952 1.00 22.74 46 SER F CA 1
ATOM 1982 C C . SER F 1 46 ? 98.835 46.513 20.181 1.00 21.92 46 SER F C 1
ATOM 1983 O O . SER F 1 46 ? 99.084 47.698 19.926 1.00 23.09 46 SER F O 1
ATOM 1987 N N . LYS G 1 1 ? 70.417 27.876 20.281 1.00 21.48 1 LYS G N 1
ATOM 1988 C CA . LYS G 1 1 ? 69.329 27.013 20.836 1.00 21.95 1 LYS G CA 1
ATOM 1989 C C . LYS G 1 1 ? 67.976 27.664 20.610 1.00 21.00 1 LYS G C 1
ATOM 1990 O O . LYS G 1 1 ? 67.750 28.800 21.028 1.00 21.47 1 LYS G O 1
ATOM 1996 N N . SER G 1 2 ? 67.072 26.938 19.958 1.00 20.31 2 SER G N 1
ATOM 1997 C CA .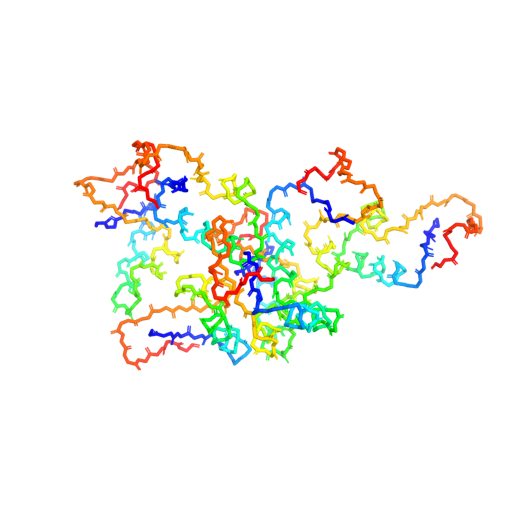 SER G 1 2 ? 65.749 27.481 19.651 1.00 20.06 2 SER G CA 1
ATOM 1998 C C . SER G 1 2 ? 64.786 27.169 20.781 1.00 20.26 2 SER G C 1
ATOM 1999 O O . SER G 1 2 ? 64.824 26.070 21.347 1.00 20.86 2 SER G O 1
ATOM 2002 N N . CYS G 1 3 ? 63.932 28.136 21.102 1.00 19.89 3 CYS G N 1
ATOM 2003 C CA . CYS G 1 3 ? 62.984 28.016 22.204 1.00 21.22 3 CYS G CA 1
ATOM 2004 C C . CYS G 1 3 ? 61.629 28.544 21.741 1.00 20.11 3 CYS G C 1
ATOM 2005 O O . CYS G 1 3 ? 61.528 29.709 21.339 1.00 18.94 3 CYS G O 1
ATOM 2008 N N . CYS G 1 4 ? 60.592 27.708 21.845 1.00 19.99 4 CYS G N 1
ATOM 2009 C CA . CYS G 1 4 ? 59.262 28.059 21.323 1.00 20.16 4 CYS G CA 1
ATOM 2010 C C . CYS G 1 4 ? 58.237 28.237 22.431 1.00 21.17 4 CYS G C 1
ATOM 2011 O O . CYS G 1 4 ? 58.353 27.644 23.521 1.00 21.10 4 CYS G O 1
ATOM 2014 N N . ARG G 1 5 ? 57.239 29.073 22.153 1.00 21.00 5 ARG G N 1
ATOM 2015 C CA . ARG G 1 5 ? 56.224 29.437 23.147 1.00 22.28 5 ARG G CA 1
ATOM 2016 C C . ARG G 1 5 ? 55.502 28.222 23.698 1.00 22.82 5 ARG G C 1
ATOM 2017 O O . ARG G 1 5 ? 55.269 28.126 24.897 1.00 24.37 5 ARG G O 1
ATOM 2025 N N . ASN G 1 6 ? 55.140 27.304 22.809 1.00 22.46 6 ASN G N 1
ATOM 2026 C CA . ASN G 1 6 ? 54.342 26.141 23.178 1.00 23.33 6 ASN G CA 1
ATOM 2027 C C . ASN G 1 6 ? 54.447 25.082 22.069 1.00 22.53 6 ASN G C 1
ATOM 2028 O O . ASN G 1 6 ? 55.170 25.285 21.105 1.00 22.05 6 ASN G O 1
ATOM 2033 N N . THR G 1 7 ? 53.731 23.967 22.198 1.00 23.10 7 THR G N 1
ATOM 2034 C CA . THR G 1 7 ? 53.808 22.869 21.222 1.00 23.13 7 THR G CA 1
ATOM 2035 C C . THR G 1 7 ? 53.462 23.304 19.810 1.00 22.02 7 THR G C 1
ATOM 2036 O O . THR G 1 7 ? 54.152 22.944 18.846 1.00 21.85 7 THR G O 1
ATOM 2040 N N . LEU G 1 8 ? 52.392 24.081 19.682 1.00 22.03 8 LEU G N 1
ATOM 2041 C CA . LEU G 1 8 ? 51.968 24.545 18.375 1.00 21.32 8 LEU G CA 1
ATOM 2042 C C . LEU G 1 8 ? 52.996 25.495 17.755 1.00 20.20 8 LEU G C 1
ATOM 2043 O O . LEU G 1 8 ? 53.246 25.414 16.557 1.00 19.49 8 LEU G O 1
ATOM 2048 N N . ALA G 1 9 ? 53.594 26.372 18.561 1.00 19.78 9 ALA G N 1
ATOM 2049 C CA . ALA G 1 9 ? 54.711 27.211 18.095 1.00 19.51 9 ALA G CA 1
ATOM 2050 C C . ALA G 1 9 ? 55.872 26.365 17.529 1.00 19.10 9 ALA G C 1
ATOM 2051 O O . ALA G 1 9 ? 56.437 26.690 16.490 1.00 17.52 9 ALA G O 1
ATOM 2053 N N . ARG G 1 10 ? 56.236 25.301 18.243 1.00 20.05 10 ARG G N 1
ATOM 2054 C CA . ARG G 1 10 ? 57.303 24.404 17.790 1.00 20.32 10 ARG G CA 1
ATOM 2055 C C . ARG G 1 10 ? 56.941 23.676 16.496 1.00 20.30 10 ARG G C 1
ATOM 2056 O O . ARG G 1 10 ? 57.791 23.510 15.617 1.00 19.81 10 ARG G O 1
ATOM 2064 N N . ASN G 1 11 ? 55.690 23.232 16.380 1.00 21.48 11 ASN G N 1
ATOM 2065 C CA . ASN G 1 11 ? 55.226 22.574 15.162 1.00 21.08 11 ASN G CA 1
ATOM 2066 C C . ASN G 1 11 ? 55.261 23.533 13.983 1.00 20.71 11 ASN G C 1
ATOM 2067 O O . ASN G 1 11 ? 55.649 23.158 12.868 1.00 19.85 11 ASN G O 1
ATOM 2072 N N . CYS G 1 12 ? 54.841 24.772 14.235 1.00 20.74 12 CYS G N 1
ATOM 2073 C CA . CYS G 1 12 ? 54.922 25.835 13.234 1.00 19.85 12 CYS G CA 1
ATOM 2074 C C . CYS G 1 12 ? 56.372 26.037 12.780 1.00 19.47 12 CYS G C 1
ATOM 2075 O O . CYS G 1 12 ? 56.681 26.058 11.583 1.00 19.45 12 CYS G O 1
ATOM 2078 N N . TYR G 1 13 ? 57.241 26.206 13.765 1.00 19.47 13 TYR G N 1
ATOM 2079 C CA . TYR G 1 13 ? 58.672 26.428 13.569 1.00 18.82 13 TYR G CA 1
ATOM 2080 C C . TYR G 1 13 ? 59.258 25.317 12.704 1.00 18.90 13 TYR G C 1
ATOM 2081 O O . TYR G 1 13 ? 59.954 25.573 11.715 1.00 19.33 13 TYR G O 1
ATOM 2090 N N . ASN G 1 14 ? 58.936 24.072 13.042 1.00 18.97 14 ASN G N 1
ATOM 2091 C CA . ASN G 1 14 ? 59.457 22.938 12.281 1.00 18.69 14 ASN G CA 1
ATOM 2092 C C . ASN G 1 14 ? 58.906 22.911 10.858 1.00 17.68 14 ASN G C 1
ATOM 2093 O O . ASN G 1 14 ? 59.631 22.635 9.909 1.00 16.78 14 ASN G O 1
ATOM 2098 N N . ALA G 1 15 ? 57.633 23.259 10.704 1.00 17.55 15 ALA G N 1
ATOM 2099 C CA . ALA G 1 15 ? 57.005 23.247 9.386 1.00 17.16 15 ALA G CA 1
ATOM 2100 C C . ALA G 1 15 ? 57.602 24.340 8.499 1.00 17.15 15 ALA G C 1
ATOM 2101 O O . ALA G 1 15 ? 57.840 24.135 7.312 1.00 17.30 15 ALA G O 1
ATOM 2103 N N . CYS G 1 16 ? 57.800 25.512 9.092 1.00 16.95 16 CYS G N 1
ATOM 2104 C CA . CYS G 1 16 ? 58.414 26.644 8.425 1.00 17.11 16 CYS G CA 1
ATOM 2105 C C . CYS G 1 16 ? 59.833 26.296 7.992 1.00 16.70 16 CYS G C 1
ATOM 2106 O O . CYS G 1 16 ? 60.225 26.579 6.861 1.00 16.76 16 CYS G O 1
ATOM 2109 N N . ARG G 1 17 ? 60.602 25.669 8.884 1.00 16.82 17 ARG G N 1
ATOM 2110 C CA . ARG G 1 17 ? 61.946 25.233 8.499 1.00 17.06 17 ARG G CA 1
ATOM 2111 C C . ARG G 1 17 ? 61.904 24.223 7.350 1.00 16.55 17 ARG G C 1
ATOM 2112 O O . ARG G 1 17 ? 62.752 24.276 6.476 1.00 17.23 17 ARG G O 1
ATOM 2120 N N . PHE G 1 18 ? 60.927 23.314 7.351 1.00 16.47 18 PHE G N 1
ATOM 2121 C CA . PHE G 1 18 ? 60.766 22.351 6.235 1.00 17.01 18 PHE G CA 1
ATOM 2122 C C . PHE G 1 18 ? 60.546 23.056 4.889 1.00 17.17 18 PHE G C 1
ATOM 2123 O O . PHE G 1 18 ? 61.033 22.583 3.808 1.00 16.76 18 PHE G O 1
ATOM 2131 N N . THR G 1 19 ? 59.814 24.177 4.933 1.00 16.99 19 THR G N 1
ATOM 2132 C CA . THR G 1 19 ? 59.530 24.951 3.710 1.00 17.47 19 THR G CA 1
ATOM 2133 C C . THR G 1 19 ? 60.714 25.814 3.276 1.00 18.16 19 THR G C 1
ATOM 2134 O O . THR G 1 19 ? 60.648 26.481 2.238 1.00 18.19 19 THR G O 1
ATOM 2138 N N . GLY G 1 20 ? 61.786 25.815 4.066 1.00 18.00 20 GLY G N 1
ATOM 2139 C CA . GLY G 1 20 ? 63.037 26.450 3.659 1.00 18.88 20 GLY G CA 1
ATOM 2140 C C . GLY G 1 20 ? 63.214 27.832 4.248 1.00 19.35 20 GLY G C 1
ATOM 2141 O O . GLY G 1 20 ? 64.088 28.587 3.816 1.00 20.90 20 GLY G O 1
ATOM 2142 N N . GLY G 1 21 ? 62.386 28.165 5.228 1.00 19.09 21 GLY G N 1
ATOM 2143 C CA . GLY G 1 21 ? 62.503 29.427 5.952 1.00 19.37 21 GLY G CA 1
ATOM 2144 C C . GLY G 1 21 ? 63.758 29.481 6.812 1.00 18.86 21 GLY G C 1
ATOM 2145 O O . GLY G 1 21 ? 64.242 28.462 7.290 1.00 19.10 21 GLY G O 1
ATOM 2146 N N . SER G 1 22 ? 64.302 30.680 6.986 1.00 18.85 22 SER G N 1
ATOM 2147 C CA . SER G 1 22 ? 65.449 30.873 7.838 1.00 18.39 22 SER G CA 1
ATOM 2148 C C . SER G 1 22 ? 64.942 30.728 9.260 1.00 17.49 22 SER G C 1
ATOM 2149 O O . SER G 1 22 ? 63.757 30.931 9.543 1.00 17.29 22 SER G O 1
ATOM 2152 N N . GLN G 1 23 ? 65.832 30.375 10.157 1.00 16.30 23 GLN G N 1
ATOM 2153 C CA . GLN G 1 23 ? 65.419 30.176 11.530 1.00 16.99 23 GLN G CA 1
ATOM 2154 C C . GLN G 1 23 ? 64.865 31.444 12.163 1.00 16.50 23 GLN G C 1
ATOM 2155 O O . GLN G 1 23 ? 63.835 31.387 12.823 1.00 16.80 23 GLN G O 1
ATOM 2161 N N . PRO G 1 24 ? 65.500 32.600 11.903 1.00 16.77 24 PRO G N 1
ATOM 2162 C CA . PRO G 1 24 ? 64.946 33.870 12.403 1.00 16.98 24 PRO G CA 1
ATOM 2163 C C . PRO G 1 24 ? 63.560 34.207 11.879 1.00 17.12 24 PRO G C 1
ATOM 2164 O O . PRO G 1 24 ? 62.681 34.590 12.668 1.00 16.66 24 PRO G O 1
ATOM 2168 N N . THR G 1 25 ? 63.355 34.075 10.563 1.00 16.60 25 THR G N 1
ATOM 2169 C CA . THR G 1 25 ? 62.041 34.299 9.988 1.00 17.64 25 THR G CA 1
ATOM 2170 C C . THR G 1 25 ? 61.006 33.346 10.570 1.00 17.50 25 THR G C 1
ATOM 2171 O O . THR G 1 25 ? 59.888 33.754 10.910 1.00 17.04 25 THR G O 1
ATOM 2175 N N . CYS G 1 26 ? 61.391 32.077 10.684 1.00 17.29 26 CYS G N 1
ATOM 2176 C CA . CYS G 1 26 ? 60.505 31.060 11.223 1.00 17.34 26 CYS G CA 1
ATOM 2177 C C . CYS G 1 26 ? 60.198 31.359 12.664 1.00 17.32 26 CYS G C 1
ATOM 2178 O O . CYS G 1 26 ? 59.057 31.213 13.101 1.00 18.00 26 CYS G O 1
ATOM 2181 N N . GLY G 1 27 ? 61.192 31.828 13.399 1.00 17.05 27 GLY G N 1
ATOM 2182 C CA . GLY G 1 27 ? 60.955 32.264 14.765 1.00 17.60 27 GLY G CA 1
ATOM 2183 C C . GLY G 1 27 ? 59.989 33.430 14.894 1.00 17.79 27 GLY G C 1
ATOM 2184 O O . GLY G 1 27 ? 59.175 33.490 15.846 1.00 18.77 27 GLY G O 1
ATOM 2185 N N . ILE G 1 28 ? 60.067 34.370 13.960 1.00 17.88 28 ILE G N 1
ATOM 2186 C CA . ILE G 1 28 ? 59.137 35.511 13.944 1.00 18.10 28 ILE G CA 1
ATOM 2187 C C . ILE G 1 28 ? 57.717 35.004 13.725 1.00 18.62 28 ILE G C 1
ATOM 2188 O O . ILE G 1 28 ? 56.794 35.347 14.460 1.00 20.02 28 ILE G O 1
ATOM 2193 N N . LEU G 1 29 ? 57.557 34.168 12.717 1.00 18.55 29 LEU G N 1
ATOM 2194 C CA . LEU G 1 29 ? 56.244 33.748 12.265 1.00 19.08 29 LEU G CA 1
ATOM 2195 C C . LEU G 1 29 ? 55.561 32.793 13.221 1.00 18.94 29 LEU G C 1
ATOM 2196 O O . LEU G 1 29 ? 54.325 32.702 13.212 1.00 19.84 29 LEU G O 1
ATOM 2201 N N . CYS G 1 30 ? 56.354 32.085 14.027 1.00 18.24 30 CYS G N 1
ATOM 2202 C CA . CYS G 1 30 ? 55.853 30.979 14.854 1.00 18.36 30 CYS G CA 1
ATOM 2203 C C . CYS G 1 30 ? 55.981 31.212 16.340 1.00 18.75 30 CYS G C 1
ATOM 2204 O O . CYS G 1 30 ? 55.594 30.345 17.115 1.00 19.16 30 CYS G O 1
ATOM 2207 N N . ASP G 1 31 ? 56.496 32.371 16.748 1.00 19.19 31 ASP G N 1
ATOM 2208 C CA . ASP G 1 31 ? 56.639 32.707 18.184 1.00 20.22 31 ASP G CA 1
ATOM 2209 C C . ASP G 1 31 ? 57.736 31.907 18.916 1.00 20.39 31 ASP G C 1
ATOM 2210 O O . ASP G 1 31 ? 57.530 31.339 20.015 1.00 20.63 31 ASP G O 1
ATOM 2215 N N . CYS G 1 32 ? 58.911 31.893 18.293 1.00 19.76 32 CYS G N 1
ATOM 2216 C CA . CYS G 1 32 ? 60.110 31.276 18.849 1.00 20.21 32 CYS G CA 1
ATOM 2217 C C . CYS G 1 32 ? 61.288 32.261 18.817 1.00 19.33 32 CYS G C 1
ATOM 2218 O O . CYS G 1 32 ? 61.371 33.156 17.941 1.00 19.87 32 CYS G O 1
ATOM 2221 N N . ILE G 1 33 ? 62.210 32.059 19.745 1.00 19.82 33 ILE G N 1
ATOM 2222 C CA . ILE G 1 33 ? 63.440 32.843 19.862 1.00 19.03 33 ILE G CA 1
ATOM 2223 C C . ILE G 1 33 ? 64.647 31.903 19.882 1.00 18.86 33 ILE G C 1
ATOM 2224 O O . ILE G 1 33 ? 64.514 30.675 19.968 1.00 18.23 33 ILE G O 1
ATOM 2229 N N . HIS G 1 34 ? 65.827 32.491 19.768 1.00 18.97 34 HIS G N 1
ATOM 2230 C CA . HIS G 1 34 ? 67.064 31.735 19.831 1.00 19.28 34 HIS G CA 1
ATOM 2231 C C . HIS G 1 34 ? 67.906 32.276 20.967 1.00 20.16 34 HIS G C 1
ATOM 2232 O O . HIS G 1 34 ? 67.939 33.476 21.196 1.00 20.49 34 HIS G O 1
ATOM 2239 N N . VAL G 1 35 ? 68.552 31.368 21.699 1.00 20.96 35 VAL G N 1
ATOM 2240 C CA . VAL G 1 35 ? 69.284 31.713 22.897 1.00 21.04 35 VAL G CA 1
ATOM 2241 C C . VAL G 1 35 ? 70.663 31.048 22.867 1.00 21.49 35 VAL G C 1
ATOM 2242 O O . VAL G 1 35 ? 70.929 30.185 22.018 1.00 21.04 35 VAL G O 1
ATOM 2246 N N . THR G 1 36 ? 71.543 31.517 23.748 1.00 21.65 36 THR G N 1
ATOM 2247 C CA . THR G 1 36 ? 72.906 31.001 23.878 1.00 22.56 36 THR G CA 1
ATOM 2248 C C . THR G 1 36 ? 73.083 30.244 25.200 1.00 23.84 36 THR G C 1
ATOM 2249 O O . THR G 1 36 ? 74.081 29.556 25.398 1.00 24.13 36 THR G O 1
ATOM 2253 N N . THR G 1 37 ? 72.121 30.407 26.107 1.00 24.64 37 THR G N 1
ATOM 2254 C CA . THR G 1 37 ? 72.184 29.798 27.427 1.00 26.66 37 THR G CA 1
ATOM 2255 C C . THR G 1 37 ? 71.934 28.285 27.351 1.00 26.95 37 THR G C 1
ATOM 2256 O O . THR G 1 37 ? 71.369 27.758 26.379 1.00 26.78 37 THR G O 1
ATOM 2260 N N . THR G 1 38 ? 72.357 27.604 28.394 1.00 29.47 38 THR G N 1
ATOM 2261 C CA . THR G 1 38 ? 72.212 26.159 28.516 1.00 30.43 38 THR G CA 1
ATOM 2262 C C . THR G 1 38 ? 70.756 25.706 28.337 1.00 29.92 38 THR G C 1
ATOM 2263 O O . THR G 1 38 ? 70.479 24.726 27.644 1.00 29.28 38 THR G O 1
ATOM 2267 N N . THR G 1 39 ? 69.836 26.459 28.927 1.00 30.35 39 THR G N 1
ATOM 2268 C CA . THR G 1 39 ? 68.417 26.123 28.900 1.00 30.32 39 THR G CA 1
ATOM 2269 C C . THR G 1 39 ? 67.583 27.250 28.277 1.00 28.54 39 THR G C 1
ATOM 2270 O O . THR G 1 39 ? 68.034 28.394 28.159 1.00 27.09 39 THR G O 1
ATOM 2274 N N . CYS G 1 40 ? 66.364 26.908 27.874 1.00 27.86 40 CYS G N 1
ATOM 2275 C CA . CYS G 1 40 ? 65.416 27.904 27.405 1.00 27.34 40 CYS G CA 1
ATOM 2276 C C . CYS G 1 40 ? 64.806 28.702 28.555 1.00 28.11 40 CYS G C 1
ATOM 2277 O O . CYS G 1 40 ? 64.670 28.194 29.680 1.00 28.78 40 CYS G O 1
ATOM 2280 N N . PRO G 1 41 ? 64.466 29.977 28.294 1.00 27.68 41 PRO G N 1
ATOM 2281 C CA . PRO G 1 41 ? 63.751 30.716 29.317 1.00 28.47 41 PRO G CA 1
ATOM 2282 C C . PRO G 1 41 ? 62.353 30.126 29.527 1.00 28.91 41 PRO G C 1
ATOM 2283 O O . PRO G 1 41 ? 61.776 29.527 28.601 1.00 25.84 41 PRO G O 1
ATOM 2287 N N . SER G 1 42 ? 61.808 30.288 30.729 1.00 30.20 42 SER G N 1
ATOM 2288 C CA . SER G 1 42 ? 60.507 29.692 31.037 1.00 31.88 42 SER G CA 1
ATOM 2289 C C . SER G 1 42 ? 59.362 30.234 30.183 1.00 31.10 42 SER G C 1
ATOM 2290 O O . SER G 1 42 ? 58.354 29.551 30.019 1.00 31.44 42 SER G O 1
ATOM 2293 N N . SER G 1 43 ? 59.531 31.438 29.629 1.00 30.70 43 SER G N 1
ATOM 2294 C CA . SER G 1 43 ? 58.577 32.032 28.692 1.00 30.06 43 SER G CA 1
ATOM 2295 C C . SER G 1 43 ? 58.414 31.221 27.397 1.00 28.66 43 SER G C 1
ATOM 2296 O O . SER G 1 43 ? 57.351 31.241 26.774 1.00 27.84 43 SER G O 1
ATOM 2299 N N . HIS G 1 44 ? 59.477 30.525 26.999 1.00 28.12 44 HIS G N 1
ATOM 2300 C CA . HIS G 1 44 ? 59.488 29.729 25.766 1.00 27.05 44 HIS G CA 1
ATOM 2301 C C . HIS G 1 44 ? 60.027 28.326 26.080 1.00 27.49 44 HIS G C 1
ATOM 2302 O O . HIS G 1 44 ? 61.185 28.030 25.798 1.00 26.97 44 HIS G O 1
ATOM 2309 N N . PRO G 1 45 ? 59.195 27.453 26.668 1.00 28.91 45 PRO G N 1
ATOM 2310 C CA . PRO G 1 45 ? 59.753 26.198 27.170 1.00 30.09 45 PRO G CA 1
ATOM 2311 C C . PRO G 1 45 ? 59.533 25.017 26.232 1.00 29.61 45 PRO G C 1
ATOM 2312 O O . PRO G 1 45 ? 59.727 23.868 26.643 1.00 31.60 45 PRO G O 1
ATOM 2316 N N . SER G 1 46 ? 59.148 25.289 24.987 1.00 28.02 46 SER G N 1
ATOM 2317 C CA . SER G 1 46 ? 58.812 24.235 24.044 1.00 27.30 46 SER G CA 1
ATOM 2318 C C . SER G 1 46 ? 59.721 24.263 22.819 1.00 26.12 46 SER G C 1
ATOM 2319 O O . SER G 1 46 ? 60.686 25.037 22.714 1.00 24.67 46 SER G O 1
#

Solvent-accessible surface area: 15919 Å² total; per-residue (Å²): 154,32,6,35,98,28,104,78,0,70,99,36,12,79,12,2,99,153,2,50,2,47,73,36,3,0,8,8,18,3,45,11,64,12,10,91,69,142,108,72,98,168,124,18,0,0,91,74,25,54,8,32,0,2,8,19,6,2,46,9,46,17,6,53,81,40,43,0,1,29,17,8,41,0,9,70,30,150,82,128,96,38,54,110,50,1,87,42,52,6,0,0,108,72,94,137,8,45,87,51,1,68,63,23,11,168,120,48,14,51,19,7,63,0,1,30,100,7,66,2,20,4,0,0,22,17,64,31,26,110,59,17,82,49,130,21,0,0,107,68,96,112,5,54,90,12,10,82,41,5,106,155,63,67,18,50,79,101,52,0,3,87,18,7,62,8,65,70,32,148,87,124,97,34,54,112,58,14,93,44,130,29,0,0,101,22,45,11,9,58,19,6,5,38,0,0,14,3,3,45,2,52,44,93,20,0,7,128,31,7,73,6,62,66,29,148,86,127,94,36,53,113,50,12,96,38,126,22,0,0,131,58,92,142,8,52,90,44,12,81,58,12,92,186,98,3,4,21,86,57,16,0,1,33,123,7,22,0,2,33,28,147,84,128,95,34,57,112,67,17,80,48,86,26,0,0,101,74,93,138,8,55,81,52,0,77,55,19,63,179,105,44,20,26,14,12,57,0,2,78,125,8,65,3,43,4,20,42,82,92,93,36,52,110,59,14,92,46

Nearest PDB structures (foldseek):
  3szs-assembly6_F  TM=1.004E+00  e=6.069E-09  Helleborus purpurascens
  3szs-assembly7_G  TM=9.871E-01  e=8.090E-09  Helleborus purpurascens
  1okh-assembly1_A  TM=9.700E-01  e=3.902E-06  Viscum album
  1ab1-assembly1_A  TM=9.438E-01  e=9.209E-05  Crambe hispanica subsp. abyssinica
  4fc1-assembly1_A  TM=9.451E-01  e=1.417E-04  Crambe hispanica subsp. abyssinica

Secondary structure (DSSP, 8-state):
-EEESSHHHHHHHHHHHHTT--HHHHHHHTTEEEBSSSS---/-EEESSHHHHHHHHHHHHTT--HHHHHHHHTEEE-SSSS--TTS--/-EEESSHHHHHHHHHHHHHT--HHHHHHHHTEEE--SSS--TTS--/-EEESSHHHHHHHHHHHHTT--HHHHHHHHTEEE-SSSS--TTS--/-EEESSHHHHHHHHHHHHTT--HHHHHHHHTEEE-SSSS--TT---/-EEESSHHHHHHHHHHHHHTB-HHHHHHHHTEEE-SSSS--TTS--/-EEESSHHHHHHHHHHHHTT--HHHHHHHHTEEE--SSS--TTS--

Foldseek 3Di:
DKDADDDQLVVQLVVCVVVPHDPVRSCVVSVMDDDPDDDDDD/DKFAQDDQLVVQLVVCVVVPHDNVRSCVVRVIDDDPDPADDPRGHD/DKFAQDDQLVVQLVVCVVVPDDPVRSCVVSVIDDDDDPADPPNGRD/DKFAQDPQLVVQLVVCVVVPHDPVVSCVVRVMDDDPDPADDPRGHD/DKFAQDPVLVVQLVVCVVVPHDPVRSCVVRVMDDDPDPDDDPNGHD/DKFAQDPQLVVQLVVCVVVPDDPVRSCVVRVIDDDPDPADDNNGHD/DKFAQDDQLVVQQVVCVVVVDDNVVSCVVRVMDDDDDPADDPNGHD

Organism: Helleborus purpurascens (NCBI:txid171899)